Protein AF-A0A2R6P5M7-F1 (afdb_monomer)

Nearest PDB structures (foldseek):
  7vcf-assembly1_W  TM=8.196E-01  e=3.143E-05  Chlamydomonas reinhardtii
  8z9y-assembly1_B  TM=7.433E-01  e=5.125E-03  Arabidopsis thaliana
  3zx6-assembly1_A  TM=3.060E-01  e=4.069E+00  Archaeoglobus fulgidus DSM 4304

Radius of gyration: 30.0 Å; Cα contacts (8 Å, |Δi|>4): 141; chains: 1; bounding box: 70×107×62 Å

Sequence (237 aa):
MSKSAIYQSTTPLSLSLSLSLHFKMAMTNLLSAPSPLTFSRKPTSLLSLYLKNPSLLSLTTPSLKTLKPRPTTAAQSKGDDSADVPDRLISAVCYFYPFFDGIQYGKYVINQFAPIQALIQPLVPAIRAFKSFPFNGFLVFLTLYFVVVRNPNFSRYVRFNTMQAVVLDVLLIFPDLLERSFNPRDGLGLDLMRSVDSTVFLYLLVCLIYGSSSCLFGQLPRLPIVAEAADRITLPP

Organism: Actinidia chinensis var. chinensis (NCBI:txid1590841)

Mean predicted aligned error: 18.2 Å

InterPro domains:
  IPR005691 Chloroplast protein import component Tic20 [PF16166] (87-230)
  IPR005691 Chloroplast protein import component Tic20 [PTHR33510] (29-232)

pLDDT: mean 71.33, std 22.8, range [32.72, 96.25]

Solvent-accessible surface area (backbone atoms only — not comparable to full-atom values): 14732 Å² total; per-residue (Å²): 135,91,84,82,86,84,80,87,78,82,63,81,65,62,62,55,53,56,54,53,52,60,61,64,68,71,72,73,85,81,86,84,86,84,88,88,84,86,90,83,84,88,82,88,88,82,89,82,90,88,86,87,86,83,92,90,83,91,81,82,86,75,86,74,77,77,78,70,80,74,72,92,60,78,72,70,74,85,68,94,66,66,54,51,71,70,48,19,49,56,29,18,54,38,29,50,52,37,34,54,64,46,48,72,33,26,62,61,46,40,74,71,33,66,71,53,33,61,66,47,55,84,47,44,67,59,44,50,62,54,66,71,46,87,67,39,64,66,54,49,49,52,45,48,44,57,66,42,51,67,30,80,90,49,53,71,66,34,26,50,44,36,46,48,28,49,51,54,40,59,58,48,51,55,61,53,52,45,50,75,74,55,74,53,89,62,64,74,56,32,58,50,50,53,50,51,29,35,50,54,24,51,51,38,51,50,48,29,54,51,39,20,50,29,16,69,70,51,44,73,64,68,52,85,79,49,45,66,55,50,53,66,75,74,49,80,135

Secondary structure (DSSP, 8-state):
-----------THHHHHHHHHHHHTTSS--------------------------------------------------SS----HHHHHHHHHHTHHHHHHGGGGGHHHHHH-HHHHHHHGGGHHHHHHHHTSTTHHHHHHHHIIIIIIT-TTS-HHHHHHHHHHHHHHHHTHHHHHHHHH----SSHHHHHHHHHHHHHHHHHHHHHHHHHHHHHTT-----TTHHHHHHHHH---

Structure (mmCIF, N/CA/C/O backbone):
data_AF-A0A2R6P5M7-F1
#
_entry.id   AF-A0A2R6P5M7-F1
#
loop_
_atom_site.group_PDB
_atom_site.id
_atom_site.type_symbol
_atom_site.label_atom_id
_atom_site.label_alt_id
_atom_site.label_comp_id
_atom_site.label_asym_id
_atom_site.label_entity_id
_atom_site.label_seq_id
_atom_site.pdbx_PDB_ins_code
_atom_site.Cartn_x
_atom_site.Cartn_y
_atom_site.Cartn_z
_atom_site.occupancy
_atom_site.B_iso_or_equiv
_atom_site.auth_seq_id
_atom_site.auth_comp_id
_atom_site.auth_asym_id
_atom_site.auth_atom_id
_atom_site.pdbx_PDB_model_num
ATOM 1 N N . MET A 1 1 ? 46.338 -52.583 -35.682 1.00 43.88 1 MET A N 1
ATOM 2 C CA . MET A 1 1 ? 47.481 -51.689 -35.399 1.00 43.88 1 MET A CA 1
ATOM 3 C C . MET A 1 1 ? 46.915 -50.370 -34.904 1.00 43.88 1 MET A C 1
ATOM 5 O O . MET A 1 1 ? 46.202 -49.703 -35.638 1.00 43.88 1 MET A O 1
ATOM 9 N N . SER A 1 2 ? 47.108 -50.115 -33.613 1.00 39.47 2 SER A N 1
ATOM 10 C CA . SER A 1 2 ? 46.535 -49.016 -32.836 1.00 39.47 2 SER A CA 1
ATOM 11 C C . SER A 1 2 ? 47.119 -47.659 -33.245 1.00 39.47 2 SER A C 1
ATOM 13 O O . SER A 1 2 ? 48.332 -47.560 -33.428 1.00 39.47 2 SER A O 1
ATOM 15 N N . LYS A 1 3 ? 46.287 -46.614 -33.321 1.00 43.75 3 LYS A N 1
ATOM 16 C CA . LYS A 1 3 ? 46.727 -45.238 -33.058 1.00 43.75 3 LYS A CA 1
ATOM 17 C C . LYS A 1 3 ? 45.759 -44.574 -32.086 1.00 43.75 3 LYS A C 1
ATOM 19 O O . LYS A 1 3 ? 44.578 -44.394 -32.358 1.00 43.75 3 LYS A O 1
ATOM 24 N N . SER A 1 4 ? 46.332 -44.299 -30.930 1.00 38.12 4 SER A N 1
ATOM 25 C CA . SER A 1 4 ? 45.768 -43.773 -29.704 1.00 38.12 4 SER A CA 1
ATOM 26 C C . SER A 1 4 ? 45.451 -42.277 -29.798 1.00 38.12 4 SER A C 1
ATOM 28 O O . SER A 1 4 ? 46.182 -41.534 -30.443 1.00 38.12 4 SER A O 1
ATOM 30 N N . ALA A 1 5 ? 44.373 -41.898 -29.105 1.00 45.59 5 ALA A N 1
ATOM 31 C CA . ALA A 1 5 ? 44.123 -40.687 -28.314 1.00 45.59 5 ALA A CA 1
ATOM 32 C C . ALA A 1 5 ? 44.930 -39.399 -28.584 1.00 45.59 5 ALA A C 1
ATOM 34 O O . ALA A 1 5 ? 46.150 -39.413 -28.516 1.00 45.59 5 ALA A O 1
ATOM 35 N N . ILE A 1 6 ? 44.223 -38.260 -28.636 1.00 42.16 6 ILE A N 1
ATOM 36 C CA . ILE A 1 6 ? 44.381 -37.161 -27.663 1.00 42.16 6 ILE A CA 1
ATOM 37 C C . ILE A 1 6 ? 43.011 -36.482 -27.494 1.00 42.16 6 ILE A C 1
ATOM 39 O O . ILE A 1 6 ? 42.443 -35.913 -28.421 1.00 42.16 6 ILE A O 1
ATOM 43 N N . TYR A 1 7 ? 42.484 -36.598 -26.279 1.00 36.84 7 TYR A N 1
ATOM 44 C CA . TYR A 1 7 ? 41.302 -35.924 -25.758 1.00 36.84 7 TYR A CA 1
ATOM 45 C C . TYR A 1 7 ? 41.772 -34.556 -25.243 1.00 36.84 7 TYR A C 1
ATOM 47 O O . TYR A 1 7 ? 42.575 -34.496 -24.311 1.00 36.84 7 TYR A O 1
ATOM 55 N N . GLN A 1 8 ? 41.335 -33.453 -25.850 1.00 43.12 8 GLN A N 1
ATOM 56 C CA . GLN A 1 8 ? 41.691 -32.109 -25.385 1.00 43.12 8 GLN A CA 1
ATOM 57 C C . GLN A 1 8 ? 40.759 -31.717 -24.228 1.00 43.12 8 GLN A C 1
ATOM 59 O O . GLN A 1 8 ? 39.743 -31.053 -24.401 1.00 43.12 8 GLN A O 1
ATOM 64 N N . SER A 1 9 ? 41.097 -32.199 -23.031 1.00 40.47 9 SER A N 1
ATOM 65 C CA . SER A 1 9 ? 40.498 -31.776 -21.764 1.00 40.47 9 SER A CA 1
ATOM 66 C C . SER A 1 9 ? 41.007 -30.376 -21.408 1.00 40.47 9 SER A C 1
ATOM 68 O O . SER A 1 9 ? 42.083 -30.228 -20.828 1.00 40.47 9 SER A O 1
ATOM 70 N N . THR A 1 10 ? 40.244 -29.339 -21.741 1.00 45.81 10 THR A N 1
ATOM 71 C CA . THR A 1 10 ? 40.456 -27.981 -21.229 1.00 45.81 10 THR A CA 1
ATOM 72 C C . THR A 1 10 ? 40.080 -27.928 -19.748 1.00 45.81 10 THR A C 1
ATOM 74 O O . THR A 1 10 ? 38.922 -28.054 -19.360 1.00 45.81 10 THR A O 1
ATOM 77 N N . THR A 1 11 ? 41.094 -27.785 -18.897 1.00 48.59 11 THR A N 1
ATOM 78 C CA . THR A 1 11 ? 40.959 -27.685 -17.442 1.00 48.59 11 THR A CA 1
ATOM 79 C C . THR A 1 11 ? 40.416 -26.305 -17.024 1.00 48.59 11 THR A C 1
ATOM 81 O O . THR A 1 11 ? 40.761 -25.293 -17.635 1.00 48.59 11 THR A O 1
ATOM 84 N N . PRO A 1 12 ? 39.609 -26.213 -15.949 1.00 50.22 12 PRO A N 1
ATOM 85 C CA . PRO A 1 12 ? 38.934 -24.975 -15.522 1.00 50.22 12 PRO A CA 1
ATOM 86 C C . PRO A 1 12 ? 39.866 -23.882 -14.954 1.00 50.22 12 PRO A C 1
ATOM 88 O O . PRO A 1 12 ? 39.418 -22.779 -14.651 1.00 50.22 12 PRO A O 1
ATOM 91 N N . LEU A 1 13 ? 41.169 -24.152 -14.825 1.00 48.06 13 LEU A N 1
ATOM 92 C CA . LEU A 1 13 ? 42.151 -23.214 -14.266 1.00 48.06 13 LEU A CA 1
ATOM 93 C C . LEU A 1 13 ? 42.642 -22.155 -15.272 1.00 48.06 13 LEU A C 1
ATOM 95 O O . LEU A 1 13 ? 43.057 -21.074 -14.856 1.00 48.06 13 LEU A O 1
ATOM 99 N N . SER A 1 14 ? 42.560 -22.410 -16.584 1.00 48.44 14 SER A N 1
ATOM 100 C CA . SER A 1 14 ? 43.029 -21.462 -17.613 1.00 48.44 14 SER A CA 1
ATOM 101 C C . SER A 1 14 ? 42.085 -20.266 -17.803 1.00 48.44 14 SER A C 1
ATOM 103 O O . SER A 1 14 ? 42.540 -19.137 -17.989 1.00 48.44 14 SER A O 1
ATOM 105 N N . LEU A 1 15 ? 40.773 -20.482 -17.656 1.00 51.34 15 LEU A N 1
ATOM 106 C CA . LEU A 1 15 ? 39.754 -19.424 -17.678 1.00 51.34 15 LEU A CA 1
ATOM 107 C C . LEU A 1 15 ? 39.848 -18.510 -16.446 1.00 51.34 15 LEU A C 1
ATOM 109 O O . LEU A 1 15 ? 39.687 -17.296 -16.568 1.00 51.34 15 LEU A O 1
ATOM 113 N N . SER A 1 16 ? 40.194 -19.066 -15.280 1.00 50.31 16 SER A N 1
ATOM 114 C CA . SER A 1 16 ? 40.368 -18.294 -14.041 1.00 50.31 16 SER A CA 1
ATOM 115 C C . SER A 1 16 ? 41.580 -17.356 -14.090 1.00 50.31 16 SER A C 1
ATOM 117 O O . SER A 1 16 ? 41.514 -16.248 -13.554 1.00 50.31 16 SER A O 1
ATOM 119 N N . LEU A 1 17 ? 42.678 -17.760 -14.741 1.00 49.38 17 LEU A N 1
ATOM 120 C CA . LEU A 1 17 ? 43.858 -16.900 -14.898 1.00 49.38 17 LEU A CA 1
ATOM 121 C C . LEU A 1 17 ? 43.623 -15.769 -15.908 1.00 49.38 17 LEU A C 1
ATOM 123 O O . LEU A 1 17 ? 44.051 -14.640 -15.664 1.00 49.38 17 LEU A O 1
ATOM 127 N N . SER A 1 18 ? 42.899 -16.034 -17.000 1.00 51.12 18 SER A N 1
ATOM 128 C CA . SER A 1 18 ? 42.579 -15.009 -18.003 1.00 51.12 18 SER A CA 1
ATOM 129 C C . SER A 1 18 ? 41.621 -13.941 -17.460 1.00 51.12 18 SER A C 1
ATOM 131 O O . SER A 1 18 ? 41.779 -12.758 -17.766 1.00 51.12 18 SER A O 1
ATOM 133 N N . LEU A 1 19 ? 40.662 -14.332 -16.611 1.00 51.41 19 LEU A N 1
ATOM 134 C CA . LEU A 1 19 ? 39.729 -13.397 -15.973 1.00 51.41 19 LEU A CA 1
ATOM 135 C C . LEU A 1 19 ? 40.421 -12.551 -14.887 1.00 51.41 19 LEU A C 1
ATOM 137 O O . LEU A 1 19 ? 40.163 -11.353 -14.768 1.00 51.41 19 LEU A O 1
ATOM 141 N N . SER A 1 20 ? 41.365 -13.145 -14.145 1.00 50.25 20 SER A N 1
ATOM 142 C CA . SER A 1 20 ? 42.140 -12.431 -13.123 1.00 50.25 20 SER A CA 1
ATOM 143 C C . SER A 1 20 ? 43.151 -11.440 -13.713 1.00 50.25 20 SER A C 1
ATOM 145 O O . SER A 1 20 ? 43.438 -10.428 -13.071 1.00 50.25 20 SER A O 1
ATOM 147 N N . LEU A 1 21 ? 43.684 -11.691 -14.915 1.00 51.25 21 LEU A N 1
ATOM 148 C CA . LEU A 1 21 ? 44.582 -10.755 -15.603 1.00 51.25 21 LEU A CA 1
ATOM 149 C C . LEU A 1 21 ? 43.829 -9.549 -16.182 1.00 51.25 21 LEU A C 1
ATOM 151 O O . LEU A 1 21 ? 44.314 -8.424 -16.059 1.00 51.25 21 LEU A O 1
ATOM 155 N N . HIS A 1 22 ? 42.614 -9.745 -16.702 1.00 48.06 22 HIS A N 1
ATOM 156 C CA . HIS A 1 22 ? 41.770 -8.631 -17.150 1.00 48.06 22 HIS A CA 1
ATOM 157 C C . HIS A 1 22 ? 41.317 -7.726 -15.995 1.00 48.06 22 HIS A C 1
ATOM 159 O O . HIS A 1 22 ? 41.250 -6.509 -16.162 1.00 48.06 22 HIS A O 1
ATOM 165 N N . PHE A 1 23 ? 41.082 -8.284 -14.802 1.00 46.16 23 PHE A N 1
ATOM 166 C CA . PHE A 1 23 ? 40.703 -7.489 -13.629 1.00 46.16 23 PHE A CA 1
ATOM 167 C C . PHE A 1 23 ? 41.875 -6.665 -13.062 1.00 46.16 23 PHE A C 1
ATOM 169 O O . PHE A 1 23 ? 41.678 -5.560 -12.558 1.00 46.16 23 PHE A O 1
ATOM 176 N N . LYS A 1 24 ? 43.119 -7.151 -13.201 1.00 45.03 24 LYS A N 1
ATOM 177 C CA . LYS A 1 24 ? 44.326 -6.440 -12.739 1.00 45.03 24 LYS A CA 1
ATOM 178 C C . LYS A 1 24 ? 44.725 -5.259 -13.633 1.00 45.03 24 LYS A C 1
ATOM 180 O O . LYS A 1 24 ? 45.388 -4.347 -13.151 1.00 45.03 24 LYS A O 1
ATOM 185 N N . MET A 1 25 ? 44.299 -5.245 -14.898 1.00 42.84 25 MET A N 1
ATOM 186 C CA . MET A 1 25 ? 44.620 -4.177 -15.857 1.00 42.84 25 MET A CA 1
ATOM 187 C C . MET A 1 25 ? 43.691 -2.950 -15.746 1.00 42.84 25 MET A C 1
ATOM 189 O O . MET A 1 25 ? 44.017 -1.885 -16.259 1.00 42.84 25 MET A O 1
ATOM 193 N N . ALA A 1 26 ? 42.562 -3.063 -15.034 1.00 38.09 26 ALA A N 1
ATOM 194 C CA . ALA A 1 26 ? 41.602 -1.968 -14.856 1.00 38.09 26 ALA A CA 1
ATOM 195 C C . ALA A 1 26 ? 41.878 -1.070 -13.629 1.00 38.09 26 ALA A C 1
ATOM 197 O O . ALA A 1 26 ? 41.224 -0.042 -13.469 1.00 38.09 26 ALA A O 1
ATOM 198 N N . MET A 1 27 ? 42.845 -1.418 -12.767 1.00 41.28 27 MET A N 1
ATOM 199 C CA . MET A 1 27 ? 43.109 -0.695 -11.508 1.00 41.28 27 MET A CA 1
ATOM 200 C C . MET A 1 27 ? 44.342 0.228 -11.526 1.00 41.28 27 MET A C 1
ATOM 202 O O . MET A 1 27 ? 44.735 0.725 -10.475 1.00 41.28 27 MET A O 1
ATOM 206 N N . THR A 1 28 ? 44.952 0.502 -12.685 1.00 44.47 28 THR A N 1
ATOM 207 C CA . THR A 1 28 ? 46.177 1.330 -12.776 1.00 44.47 28 THR A CA 1
ATOM 208 C C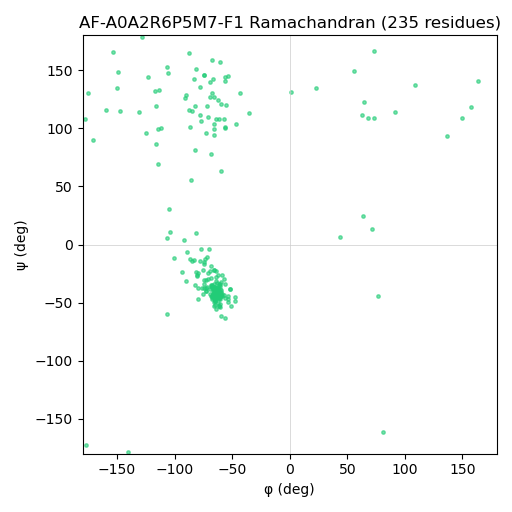 . THR A 1 28 ? 45.988 2.740 -13.349 1.00 44.47 28 THR A C 1
ATOM 210 O O . THR A 1 28 ? 46.971 3.455 -13.485 1.00 44.47 28 THR A O 1
ATOM 213 N N . ASN A 1 29 ? 44.760 3.195 -13.627 1.00 41.66 29 ASN A N 1
ATOM 214 C CA . ASN A 1 29 ? 44.506 4.539 -14.186 1.00 41.66 29 ASN A CA 1
ATOM 215 C C . ASN A 1 29 ? 43.954 5.565 -13.180 1.00 41.66 29 ASN A C 1
ATOM 217 O O . ASN A 1 29 ? 43.248 6.499 -13.548 1.00 41.66 29 ASN A O 1
ATOM 221 N N . LEU A 1 30 ? 44.315 5.431 -11.906 1.00 43.12 30 LEU A N 1
ATOM 222 C CA . LEU A 1 30 ? 44.171 6.500 -10.921 1.00 43.12 30 LEU A CA 1
ATOM 223 C C . LEU A 1 30 ? 45.565 6.899 -10.453 1.00 43.12 30 LEU A C 1
ATOM 225 O O . LEU A 1 30 ? 46.018 6.337 -9.469 1.00 43.12 30 LEU A O 1
ATOM 229 N N . LEU A 1 31 ? 46.248 7.819 -11.146 1.00 40.56 31 LEU A N 1
ATOM 230 C CA . LEU A 1 31 ? 47.283 8.676 -10.543 1.00 40.56 31 LEU A CA 1
ATOM 231 C C . LEU A 1 31 ? 47.737 9.788 -11.517 1.00 40.56 31 LEU A C 1
ATOM 233 O O . LEU A 1 31 ? 48.698 9.632 -12.262 1.00 40.56 31 LEU A O 1
ATOM 237 N N . SER A 1 32 ? 47.077 10.948 -11.469 1.00 40.06 32 SER A N 1
ATOM 238 C CA . SER A 1 32 ? 47.706 12.239 -11.802 1.00 40.06 32 SER A CA 1
ATOM 239 C C . SER A 1 32 ? 46.905 13.398 -11.191 1.00 40.06 32 SER A C 1
ATOM 241 O O . SER A 1 32 ? 45.747 13.604 -11.548 1.00 40.06 32 SER A O 1
ATOM 243 N N . ALA A 1 33 ? 47.522 14.134 -10.259 1.00 44.59 33 ALA A N 1
ATOM 244 C CA . ALA A 1 33 ? 47.035 15.392 -9.670 1.00 44.59 33 ALA A CA 1
ATOM 245 C C . ALA A 1 33 ? 47.485 16.611 -10.516 1.00 44.59 33 ALA A C 1
ATOM 247 O O . ALA A 1 33 ? 48.406 16.450 -11.322 1.00 44.59 33 ALA A O 1
ATOM 248 N N . PRO A 1 34 ? 46.898 17.822 -10.339 1.00 46.44 34 PRO A N 1
ATOM 249 C CA . PRO A 1 34 ? 47.501 18.765 -9.376 1.00 46.44 34 PRO A CA 1
ATOM 250 C C . PRO A 1 34 ?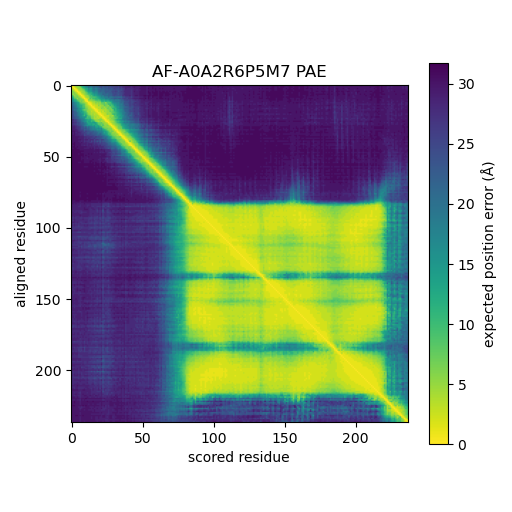 46.552 19.754 -8.631 1.00 46.44 34 PRO A C 1
ATOM 252 O O . PRO A 1 34 ? 45.570 20.240 -9.174 1.00 46.44 34 PRO A O 1
ATOM 255 N N . SER A 1 35 ? 46.969 20.069 -7.393 1.00 49.44 35 SER A N 1
ATOM 256 C CA . SER A 1 35 ? 47.010 21.340 -6.617 1.00 49.44 35 SER A CA 1
ATOM 257 C C . SER A 1 35 ? 45.784 22.257 -6.334 1.00 49.44 35 SER A C 1
ATOM 259 O O . SER A 1 35 ? 44.879 22.373 -7.152 1.00 49.44 35 SER A O 1
ATOM 261 N N . PRO A 1 36 ? 45.768 22.969 -5.171 1.00 48.06 36 PRO A N 1
ATOM 262 C CA . PRO A 1 36 ? 44.560 23.535 -4.558 1.00 48.06 36 PRO A CA 1
ATOM 263 C C . PRO A 1 36 ? 44.441 25.068 -4.681 1.00 48.06 36 PRO A C 1
ATOM 265 O O . PRO A 1 36 ? 45.443 25.781 -4.677 1.00 48.06 36 PRO A O 1
ATOM 268 N N . LEU A 1 37 ? 43.209 25.590 -4.682 1.00 36.09 37 LEU A N 1
ATOM 269 C CA . LEU A 1 37 ? 42.931 27.018 -4.485 1.00 36.09 37 LEU A CA 1
ATOM 270 C C . LEU A 1 37 ? 42.182 27.246 -3.169 1.00 36.09 37 LEU A C 1
ATOM 272 O O . LEU A 1 37 ? 41.247 26.536 -2.805 1.00 36.09 37 LEU A O 1
ATOM 276 N N . THR A 1 38 ? 42.688 28.226 -2.437 1.00 33.25 38 THR A N 1
ATOM 277 C CA . THR A 1 38 ? 42.449 28.547 -1.036 1.00 33.25 38 THR A CA 1
ATOM 278 C C . THR A 1 38 ? 41.122 29.271 -0.803 1.00 33.25 38 THR A C 1
ATOM 280 O O . THR A 1 38 ? 40.763 30.227 -1.484 1.00 33.25 38 THR A O 1
ATOM 283 N N . PHE A 1 39 ? 40.407 28.821 0.227 1.00 35.62 39 PHE A N 1
ATOM 284 C CA . PHE A 1 39 ? 39.192 29.422 0.768 1.00 35.62 39 PHE A CA 1
ATOM 285 C C . PHE A 1 39 ? 39.553 30.570 1.729 1.00 35.62 39 PHE A C 1
ATOM 287 O O . PHE A 1 39 ? 40.213 30.341 2.744 1.00 35.62 39 PHE A O 1
ATOM 294 N N . SER A 1 40 ? 39.116 31.796 1.418 1.00 37.12 40 SER A N 1
ATOM 295 C CA . SER A 1 40 ? 39.249 32.984 2.279 1.00 37.12 40 SER A CA 1
ATOM 296 C C . SER A 1 40 ? 37.905 33.362 2.918 1.00 37.12 40 SER A C 1
ATOM 298 O O . SER A 1 40 ? 36.836 33.115 2.366 1.00 37.12 40 SER A O 1
ATOM 300 N N . ARG A 1 41 ? 37.967 33.904 4.136 1.00 38.25 41 ARG A N 1
ATOM 301 C CA . ARG A 1 41 ? 36.967 33.780 5.207 1.00 38.25 41 ARG A CA 1
ATOM 302 C C . ARG A 1 41 ? 36.335 35.140 5.585 1.00 38.25 41 ARG A C 1
ATOM 304 O O . ARG A 1 41 ? 37.080 36.026 5.979 1.00 38.25 41 ARG A O 1
ATOM 311 N N . LYS A 1 42 ? 34.982 35.165 5.678 1.00 36.19 42 LYS A N 1
ATOM 312 C CA . LYS A 1 42 ? 34.077 35.986 6.560 1.00 36.19 42 LYS A CA 1
ATOM 313 C C . LYS A 1 42 ? 33.884 37.504 6.265 1.00 36.19 42 LYS A C 1
ATOM 315 O O . LYS A 1 42 ? 34.754 38.069 5.619 1.00 36.19 42 LYS A O 1
ATOM 320 N N . PRO A 1 43 ? 32.872 38.215 6.855 1.00 50.59 43 PRO A N 1
ATOM 321 C CA . PRO A 1 43 ? 31.577 37.818 7.486 1.00 50.59 43 PRO A CA 1
ATOM 322 C C . PRO A 1 43 ? 30.350 38.766 7.195 1.00 50.59 43 PRO A C 1
ATOM 324 O O . PRO A 1 43 ? 30.509 39.803 6.569 1.00 50.59 43 PRO A O 1
ATOM 327 N N . THR A 1 44 ? 29.166 38.454 7.783 1.00 39.09 44 THR A N 1
ATOM 328 C CA . THR A 1 44 ? 28.078 39.369 8.299 1.00 39.09 44 THR A CA 1
ATOM 329 C C . THR A 1 44 ? 27.299 40.277 7.311 1.00 39.09 44 THR A C 1
ATOM 331 O O . THR A 1 44 ? 27.902 41.034 6.578 1.00 39.09 44 THR A O 1
ATOM 334 N N . SER A 1 45 ? 25.960 40.240 7.174 1.00 33.31 45 SER A N 1
ATOM 335 C CA . SER A 1 45 ? 24.859 40.643 8.090 1.00 33.31 45 SER A CA 1
ATOM 336 C C . SER A 1 45 ? 24.141 41.923 7.588 1.00 33.31 45 SER A C 1
ATOM 338 O O . SER A 1 45 ? 24.805 42.896 7.263 1.00 33.31 45 SER A O 1
ATOM 340 N N . LEU A 1 46 ? 22.800 41.924 7.666 1.00 36.94 46 LEU A N 1
ATOM 341 C CA . LEU A 1 46 ? 21.839 43.055 7.685 1.00 36.94 46 LEU A CA 1
ATOM 342 C C . LEU A 1 46 ? 21.217 43.609 6.379 1.00 36.94 46 LEU A C 1
ATOM 344 O O . LEU A 1 46 ? 21.850 44.246 5.549 1.00 36.94 46 LEU A O 1
ATOM 348 N N . LEU A 1 47 ? 19.892 43.411 6.310 1.00 39.62 47 LEU A N 1
ATOM 349 C CA . LEU A 1 47 ? 18.813 44.369 6.003 1.00 39.62 47 LEU A CA 1
ATOM 350 C C . LEU A 1 47 ? 19.201 45.837 5.675 1.00 39.62 47 LEU A C 1
ATOM 352 O O . LEU A 1 47 ? 19.820 46.506 6.497 1.00 39.62 47 LEU A O 1
ATOM 356 N N . SER A 1 48 ? 18.655 46.391 4.581 1.00 36.69 48 SER A N 1
ATOM 357 C CA . SER A 1 48 ? 17.726 47.556 4.549 1.00 36.69 48 SER A CA 1
ATOM 358 C C . SER A 1 48 ? 17.737 48.250 3.167 1.00 36.69 48 SER A C 1
ATOM 360 O O . SER A 1 48 ? 18.785 48.523 2.599 1.00 36.69 48 SER A O 1
ATOM 362 N N . LEU A 1 49 ? 16.582 48.267 2.488 1.00 40.94 49 LEU A N 1
ATOM 363 C CA . LEU A 1 49 ? 15.704 49.428 2.236 1.00 40.94 49 LEU A CA 1
ATOM 364 C C . LEU A 1 49 ? 16.220 50.443 1.197 1.00 40.94 49 LEU A C 1
ATOM 366 O O . LEU A 1 49 ? 17.039 51.297 1.512 1.00 40.94 49 LEU A O 1
ATOM 370 N N . TYR A 1 50 ? 15.577 50.482 0.024 1.00 33.44 50 TYR A N 1
ATOM 371 C CA . TYR A 1 50 ? 15.206 51.764 -0.586 1.00 33.44 50 TYR A CA 1
ATOM 372 C C . TYR A 1 50 ? 13.937 51.630 -1.441 1.00 33.44 50 TYR A C 1
ATOM 374 O O . TYR A 1 50 ? 13.752 50.667 -2.178 1.00 33.44 50 TYR A O 1
ATOM 382 N N . LEU A 1 51 ? 13.049 52.603 -1.256 1.00 41.97 51 LEU A N 1
ATOM 383 C CA . LEU A 1 51 ? 11.620 52.649 -1.561 1.00 41.97 51 LEU A CA 1
ATOM 384 C C . LEU A 1 51 ? 11.345 53.842 -2.490 1.00 41.97 51 LEU A C 1
ATOM 386 O O . LEU A 1 51 ? 11.947 54.892 -2.276 1.00 41.97 51 LEU A O 1
ATOM 390 N N . LYS A 1 52 ? 10.402 53.705 -3.439 1.00 32.72 52 LYS A N 1
ATOM 391 C CA . LYS A 1 52 ? 9.537 54.753 -4.059 1.00 32.72 52 LYS A CA 1
ATOM 392 C C . LYS A 1 52 ? 8.936 54.174 -5.356 1.00 32.72 52 LYS A C 1
ATOM 394 O O . LYS A 1 52 ? 9.681 53.563 -6.103 1.00 32.72 52 LYS A O 1
ATOM 399 N N . ASN A 1 53 ? 7.694 54.367 -5.798 1.00 47.22 53 ASN A N 1
ATOM 400 C CA . ASN A 1 53 ? 6.417 54.945 -5.326 1.00 47.22 53 ASN A CA 1
ATOM 401 C C . ASN A 1 53 ? 5.390 54.679 -6.497 1.00 47.22 53 ASN A C 1
ATOM 403 O O . ASN A 1 53 ? 5.808 54.097 -7.497 1.00 47.22 53 ASN A O 1
ATOM 407 N N . PRO A 1 54 ? 4.131 55.175 -6.532 1.00 55.97 54 PRO A N 1
ATOM 408 C CA . PRO A 1 54 ? 2.938 54.758 -5.784 1.00 55.97 54 PRO A CA 1
ATOM 409 C C . PRO A 1 54 ? 1.682 54.497 -6.685 1.00 55.97 54 PRO A C 1
ATOM 411 O O . PRO A 1 54 ? 1.680 54.729 -7.887 1.00 55.97 54 PRO A O 1
ATOM 414 N N . SER A 1 55 ? 0.580 54.089 -6.038 1.00 38.75 55 SER A N 1
ATOM 415 C CA . SER A 1 55 ? -0.834 54.409 -6.350 1.00 38.75 55 SER A CA 1
ATOM 416 C C . SER A 1 55 ? -1.478 53.976 -7.684 1.00 38.75 55 SER A C 1
ATOM 418 O O . SER A 1 55 ? -1.256 54.596 -8.717 1.00 38.75 55 SER A O 1
ATOM 420 N N . LEU A 1 56 ? -2.431 53.034 -7.593 1.00 42.81 56 LEU A N 1
ATOM 421 C CA . LEU A 1 56 ? -3.878 53.201 -7.871 1.00 42.81 56 LEU A CA 1
ATOM 422 C C . LEU A 1 56 ? -4.491 51.888 -8.383 1.00 42.81 56 LEU A C 1
ATOM 424 O O . LEU A 1 56 ? -4.262 51.521 -9.526 1.00 42.81 56 LEU A O 1
ATOM 428 N N . LEU A 1 57 ? -5.318 51.230 -7.561 1.00 38.16 57 LEU A N 1
ATOM 429 C CA . LEU A 1 57 ? -6.627 50.691 -7.967 1.00 38.16 57 LEU A CA 1
ATOM 430 C C . LEU A 1 57 ? -7.326 50.037 -6.768 1.00 38.16 57 LEU A C 1
ATOM 432 O O . LEU A 1 57 ? -6.946 48.983 -6.267 1.00 38.16 57 LEU A O 1
ATOM 436 N N . SER A 1 58 ? -8.354 50.739 -6.306 1.00 40.53 58 SER A N 1
ATOM 437 C CA . SER A 1 58 ? -9.424 50.251 -5.443 1.00 40.53 58 SER A CA 1
ATOM 438 C C . SER A 1 58 ? -10.283 49.250 -6.216 1.00 40.53 58 SER A C 1
ATOM 440 O O . SER A 1 58 ? -10.712 49.607 -7.310 1.00 40.53 58 SER A O 1
ATOM 442 N N . LEU A 1 59 ? -10.569 48.063 -5.658 1.00 37.38 59 LEU A N 1
ATOM 443 C CA . LEU A 1 59 ? -11.925 47.487 -5.654 1.00 37.38 59 LEU A CA 1
ATOM 444 C C . LEU A 1 59 ? -12.024 46.173 -4.853 1.00 37.38 59 LEU A C 1
ATOM 446 O O . LEU A 1 59 ? -11.317 45.208 -5.116 1.00 37.38 59 LEU A O 1
ATOM 450 N N . THR A 1 60 ? -13.035 46.144 -3.985 1.00 41.00 60 THR A N 1
ATOM 451 C CA . THR A 1 60 ? -13.772 44.978 -3.462 1.00 41.00 60 THR A CA 1
ATOM 452 C C . THR A 1 60 ? -13.041 44.004 -2.535 1.00 41.00 60 THR A C 1
ATOM 454 O O . THR A 1 60 ? -12.237 43.170 -2.932 1.00 41.00 60 THR A O 1
ATOM 457 N N . THR A 1 61 ? -13.445 44.053 -1.270 1.00 51.00 61 THR A N 1
ATOM 458 C CA . THR A 1 61 ? -13.230 43.044 -0.236 1.00 51.00 61 THR A CA 1
ATOM 459 C C . THR A 1 61 ? -14.087 41.794 -0.486 1.00 51.00 61 THR A C 1
ATOM 461 O O . THR A 1 61 ? -15.312 41.869 -0.385 1.00 51.00 61 THR A O 1
ATOM 464 N N . PRO A 1 62 ? -13.500 40.601 -0.677 1.00 42.78 62 PRO A N 1
ATOM 465 C CA . PRO A 1 62 ? -14.116 39.377 -0.209 1.00 42.78 62 PRO A CA 1
ATOM 466 C C . PRO A 1 62 ? -13.602 39.102 1.207 1.00 42.78 62 PRO A C 1
ATOM 468 O O . PRO A 1 62 ? -12.400 39.070 1.470 1.00 42.78 62 PRO A O 1
ATOM 471 N N . SER A 1 63 ? -14.537 38.930 2.138 1.00 43.16 63 SER A N 1
ATOM 472 C CA . SER A 1 63 ? -14.270 38.462 3.495 1.00 43.16 63 SER A CA 1
ATOM 473 C C . SER A 1 63 ? -13.547 37.113 3.437 1.00 43.16 63 SER A C 1
ATOM 475 O O . SER A 1 63 ? -14.152 36.066 3.197 1.00 43.16 63 SER A O 1
ATOM 477 N N . LEU A 1 64 ? -12.228 37.150 3.622 1.00 37.31 64 LEU A N 1
ATOM 478 C CA . LEU A 1 64 ? -11.408 35.979 3.884 1.00 37.31 64 LEU A CA 1
ATOM 479 C C . LEU A 1 64 ? -11.825 35.439 5.251 1.00 37.31 64 LEU A C 1
ATOM 481 O O . LEU A 1 64 ? -11.387 35.933 6.289 1.00 37.31 64 LEU A O 1
ATOM 485 N N . LYS A 1 65 ? -12.670 34.404 5.254 1.00 46.38 65 LYS A N 1
ATOM 486 C CA . LYS A 1 65 ? -12.766 33.505 6.403 1.00 46.38 65 LYS A CA 1
ATOM 487 C C . LYS A 1 65 ? -11.367 32.948 6.620 1.00 46.38 65 LYS A C 1
ATOM 489 O O . LYS A 1 65 ? -10.864 32.180 5.805 1.00 46.38 65 LYS A O 1
ATOM 494 N N . THR A 1 66 ? -10.740 33.408 7.690 1.00 43.75 66 THR A N 1
ATOM 495 C CA . THR A 1 66 ? -9.427 33.008 8.171 1.00 43.75 66 THR A CA 1
ATOM 496 C C . THR A 1 66 ? -9.352 31.484 8.162 1.00 43.75 66 THR A C 1
ATOM 498 O O . THR A 1 66 ? -9.947 30.814 9.007 1.00 43.75 66 THR A O 1
ATOM 501 N N . LEU A 1 67 ? -8.648 30.923 7.177 1.00 47.62 67 LEU A N 1
ATOM 502 C CA . LEU A 1 67 ? -8.229 29.531 7.201 1.00 47.62 67 LEU A CA 1
ATOM 503 C C . LEU A 1 67 ? -7.246 29.417 8.361 1.00 47.62 67 LEU A C 1
ATOM 505 O O . LEU A 1 67 ? -6.069 29.750 8.255 1.00 47.62 67 LEU A O 1
ATOM 509 N N . LYS A 1 68 ? -7.784 29.022 9.515 1.00 44.44 68 LYS A N 1
ATOM 510 C CA . LYS A 1 68 ? -7.010 28.635 10.684 1.00 44.44 68 LYS A CA 1
ATOM 511 C C . LYS A 1 68 ? -6.067 27.521 10.219 1.00 44.44 68 LYS A C 1
ATOM 513 O O . LYS A 1 68 ? -6.577 26.498 9.756 1.00 44.44 68 LYS A O 1
ATOM 518 N N . PRO A 1 69 ? -4.734 27.674 10.308 1.00 39.38 69 PRO A N 1
ATOM 519 C CA . PRO A 1 69 ? -3.844 26.554 10.072 1.00 39.38 69 PRO A CA 1
ATOM 520 C C . PRO A 1 69 ? -4.192 25.511 11.131 1.00 39.38 69 PRO A C 1
ATOM 522 O O . PRO A 1 69 ? -3.986 25.718 12.330 1.00 39.38 69 PRO A O 1
ATOM 525 N N . ARG A 1 70 ? -4.838 24.424 10.697 1.00 40.25 70 ARG A N 1
ATOM 526 C CA . ARG A 1 70 ? -5.037 23.257 11.546 1.00 40.25 70 ARG A CA 1
ATOM 527 C C . ARG A 1 70 ? -3.624 22.802 11.897 1.00 40.25 70 ARG A C 1
ATOM 529 O O . ARG A 1 70 ? -2.846 22.569 10.971 1.00 40.25 70 ARG A O 1
ATOM 536 N N . PRO A 1 71 ? -3.253 22.743 13.185 1.00 40.81 71 PRO A N 1
ATOM 537 C CA . PRO A 1 71 ? -1.955 22.209 13.525 1.00 40.81 71 PRO A CA 1
ATOM 538 C C . PRO A 1 71 ? -1.882 20.804 12.924 1.00 40.81 71 PRO A C 1
ATOM 540 O O . PRO A 1 71 ? -2.884 20.081 12.895 1.00 40.81 71 PRO A O 1
ATOM 543 N N . THR A 1 72 ? -0.701 20.414 12.459 1.00 42.69 72 THR A N 1
ATOM 544 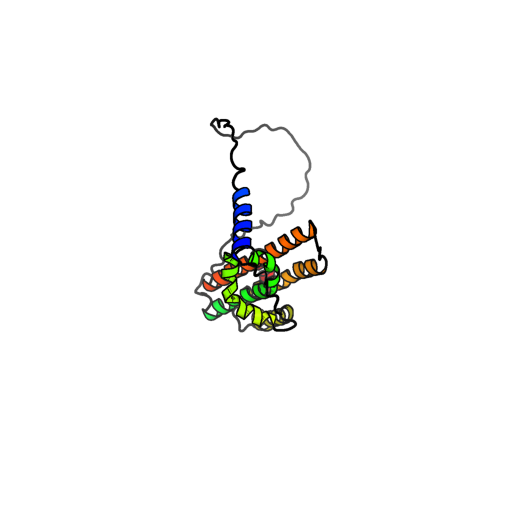C CA . THR A 1 72 ? -0.264 19.017 12.392 1.00 42.69 72 THR A CA 1
ATOM 545 C C . THR A 1 72 ? -0.269 18.453 13.811 1.00 42.69 72 THR A C 1
ATOM 547 O O . THR A 1 72 ? 0.760 18.146 14.402 1.00 42.69 72 THR A O 1
ATOM 550 N N . THR A 1 73 ? -1.447 18.392 14.417 1.00 40.28 73 THR A N 1
ATOM 551 C CA . THR A 1 73 ? -1.692 17.657 15.631 1.00 40.28 73 THR A CA 1
ATOM 552 C C . THR A 1 73 ? -1.799 16.227 15.157 1.00 40.28 73 THR A C 1
ATOM 554 O O . THR A 1 73 ? -2.751 15.864 14.459 1.00 40.28 73 THR A O 1
ATOM 557 N N . ALA A 1 74 ? -0.812 15.416 15.538 1.00 48.38 74 ALA A N 1
ATOM 558 C CA . ALA A 1 74 ? -1.072 14.023 15.845 1.00 48.38 74 ALA A CA 1
ATOM 559 C C . ALA A 1 74 ? -2.454 13.981 16.503 1.00 48.38 74 ALA A C 1
ATOM 561 O O . ALA A 1 74 ? -2.662 14.619 17.539 1.00 48.38 74 ALA A O 1
ATOM 562 N N . ALA A 1 75 ? -3.426 13.371 15.829 1.00 43.94 75 ALA A N 1
ATOM 563 C CA . ALA A 1 75 ? -4.749 13.182 16.382 1.00 43.94 75 ALA A CA 1
ATOM 564 C C . ALA A 1 75 ? -4.592 12.166 17.517 1.00 43.94 75 ALA A C 1
ATOM 566 O O . ALA A 1 75 ? -4.839 10.981 17.341 1.00 43.94 75 ALA A O 1
ATOM 567 N N . GLN A 1 76 ? -4.089 12.624 18.664 1.00 43.94 76 GLN A N 1
ATOM 568 C CA . GLN A 1 76 ? -4.335 11.966 19.927 1.00 43.94 76 GLN A CA 1
ATOM 569 C C . GLN A 1 76 ? -5.832 12.125 20.157 1.00 43.94 76 GLN A C 1
ATOM 571 O O . GLN A 1 76 ? -6.308 13.218 20.481 1.00 43.94 76 GLN A O 1
ATOM 576 N N . SER A 1 77 ? -6.580 11.047 19.925 1.00 41.91 77 SER A N 1
ATOM 577 C CA . SER A 1 77 ? -7.864 10.849 20.581 1.00 41.91 77 SER A CA 1
ATOM 578 C C . SER A 1 77 ? -7.588 10.925 22.079 1.00 41.91 77 SER A C 1
ATOM 580 O O . SER A 1 77 ? -6.997 10.040 22.690 1.00 41.91 77 SER A O 1
ATOM 582 N N . LYS A 1 78 ? -7.901 12.079 22.664 1.00 42.53 78 LYS A N 1
ATOM 583 C CA . LYS A 1 78 ? -7.816 12.275 24.100 1.00 42.53 78 LYS A CA 1
ATOM 584 C C . LYS A 1 78 ? -9.035 11.596 24.712 1.00 42.53 78 LYS A C 1
ATOM 586 O O . LYS A 1 78 ? -10.137 12.125 24.603 1.00 42.53 78 LYS A O 1
ATOM 591 N N . GLY A 1 79 ? -8.791 10.455 25.344 1.00 35.66 79 GLY A N 1
ATOM 592 C CA . GLY A 1 79 ? -9.737 9.738 26.193 1.00 35.66 79 GLY A CA 1
ATOM 593 C C . GLY A 1 79 ? -9.687 8.252 25.897 1.00 35.66 79 GLY A C 1
ATOM 594 O O . GLY A 1 79 ? -10.341 7.855 24.952 1.00 35.66 79 GLY A O 1
ATOM 595 N N . ASP A 1 80 ? -8.879 7.496 26.649 1.00 42.44 80 ASP A N 1
ATOM 596 C CA . ASP A 1 80 ? -8.889 6.026 26.835 1.00 42.44 80 ASP A CA 1
ATOM 597 C C . ASP A 1 80 ? -9.081 5.080 25.618 1.00 42.44 80 ASP A C 1
ATOM 599 O O . ASP A 1 80 ? -9.096 3.867 25.784 1.00 42.44 80 ASP A O 1
ATOM 603 N N . ASP A 1 81 ? -9.110 5.598 24.389 1.00 49.38 81 ASP A N 1
ATOM 604 C CA . ASP A 1 81 ? -9.233 4.902 23.104 1.00 49.38 81 ASP A CA 1
ATOM 605 C C . ASP A 1 81 ? -7.845 4.460 22.613 1.00 49.38 81 ASP A C 1
ATOM 607 O O . ASP A 1 81 ? -7.395 4.804 21.512 1.00 49.38 81 ASP A O 1
ATOM 611 N N . SER A 1 82 ? -7.105 3.706 23.428 1.00 55.78 82 SER A N 1
ATOM 612 C CA . SER A 1 82 ? -6.061 2.875 22.832 1.00 55.78 82 SER A CA 1
ATOM 613 C C . SER A 1 82 ? -6.794 1.869 21.956 1.00 55.78 82 SER A C 1
ATOM 615 O O . SER A 1 82 ? -7.472 1.005 22.501 1.00 55.78 82 SER A O 1
ATOM 617 N N . ALA A 1 83 ? -6.721 2.010 20.627 1.00 62.12 83 ALA A N 1
ATOM 618 C CA . ALA A 1 83 ? -7.331 1.046 19.715 1.00 62.12 83 ALA A CA 1
ATOM 619 C C . ALA A 1 83 ? -7.030 -0.374 20.213 1.00 62.12 83 ALA A C 1
ATOM 621 O O . ALA A 1 83 ? -5.876 -0.671 20.554 1.00 62.12 83 ALA A O 1
ATOM 622 N N . ASP A 1 84 ? -8.061 -1.213 20.308 1.00 83.88 84 ASP A N 1
ATOM 623 C CA . ASP A 1 84 ? -7.906 -2.557 20.846 1.00 83.88 84 ASP A CA 1
ATOM 624 C C . ASP A 1 84 ? -6.787 -3.285 20.090 1.00 83.88 84 ASP A C 1
ATOM 626 O O . ASP A 1 84 ? -6.560 -3.073 18.896 1.00 83.88 84 ASP A O 1
ATOM 630 N N . VAL A 1 85 ? -6.034 -4.136 20.785 1.00 87.25 85 VAL A N 1
ATOM 631 C CA . VAL A 1 85 ? -4.946 -4.917 20.173 1.00 87.25 85 VAL A CA 1
ATOM 632 C C . VAL A 1 85 ? -5.370 -5.610 18.860 1.00 87.25 85 VAL A C 1
ATOM 634 O O . VAL A 1 85 ? -4.619 -5.491 17.886 1.00 87.25 85 VAL A O 1
ATOM 637 N N . PRO A 1 86 ? -6.546 -6.273 18.759 1.00 89.75 86 PRO A N 1
ATOM 638 C CA . PRO A 1 86 ? -7.032 -6.801 17.481 1.00 89.75 86 PRO A CA 1
ATOM 639 C C . PRO A 1 86 ? -7.232 -5.720 16.410 1.00 89.75 86 PRO A C 1
ATOM 641 O O . PRO A 1 86 ? -6.795 -5.905 15.277 1.00 89.75 86 PRO A O 1
ATOM 644 N N . ASP A 1 87 ? -7.811 -4.572 16.754 1.00 90.50 87 ASP A N 1
ATOM 645 C CA . ASP A 1 87 ? -8.059 -3.471 15.818 1.00 90.50 87 ASP A CA 1
ATOM 646 C C . ASP A 1 87 ? -6.764 -2.867 15.271 1.00 90.50 87 ASP A C 1
ATOM 648 O O . ASP A 1 87 ? -6.666 -2.535 14.083 1.00 90.50 87 ASP A O 1
ATOM 652 N N . ARG A 1 88 ? -5.738 -2.770 16.119 1.00 91.69 88 ARG A N 1
ATOM 653 C CA . ARG A 1 88 ? -4.386 -2.350 15.729 1.00 91.69 88 ARG A CA 1
ATOM 654 C C . ARG A 1 88 ? -3.760 -3.334 14.758 1.00 91.69 88 ARG A C 1
ATOM 656 O O . ARG A 1 88 ? -3.183 -2.908 13.761 1.00 91.69 88 ARG A O 1
ATOM 663 N N . LEU A 1 89 ? -3.897 -4.632 15.023 1.00 93.12 89 LEU A N 1
ATOM 664 C CA . LEU A 1 89 ? -3.346 -5.672 14.161 1.00 93.12 89 LEU A CA 1
ATOM 665 C C . LEU A 1 89 ? -4.057 -5.711 12.805 1.00 93.12 89 LEU A C 1
ATOM 667 O O . LEU A 1 89 ? -3.385 -5.710 11.778 1.00 93.12 89 LEU A O 1
ATOM 671 N N . ILE A 1 90 ? -5.392 -5.676 12.786 1.00 92.69 90 ILE A N 1
ATOM 672 C CA . ILE A 1 90 ? -6.186 -5.645 11.547 1.00 92.69 90 ILE A CA 1
ATOM 673 C C . ILE A 1 90 ? -5.810 -4.414 10.712 1.00 92.69 90 ILE A C 1
ATOM 675 O O . ILE A 1 90 ? -5.571 -4.527 9.509 1.00 92.69 90 ILE A O 1
ATOM 679 N N . SER A 1 91 ? -5.685 -3.250 11.357 1.00 93.44 91 SER A N 1
ATOM 680 C CA . SER A 1 91 ? -5.275 -2.008 10.690 1.00 93.44 91 SER A CA 1
ATOM 681 C C . SER A 1 91 ? -3.829 -2.040 10.196 1.00 93.44 91 SER A C 1
ATOM 683 O O . SER A 1 91 ? -3.528 -1.480 9.152 1.00 93.44 91 SER A O 1
ATOM 685 N N . ALA A 1 92 ? -2.912 -2.698 10.908 1.00 93.94 92 ALA A N 1
ATOM 686 C CA . ALA A 1 92 ? -1.542 -2.852 10.428 1.00 93.94 92 ALA A CA 1
ATOM 687 C C . ALA A 1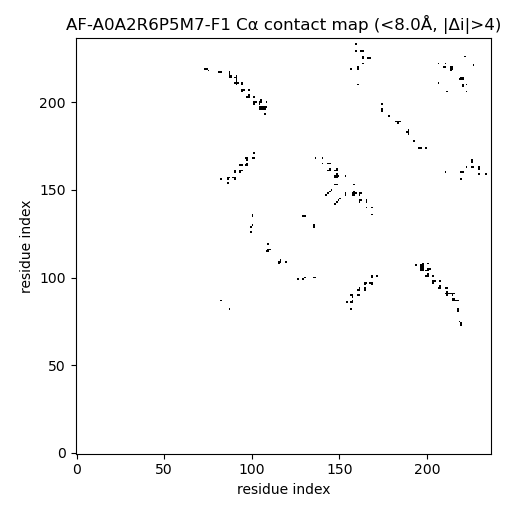 92 ? -1.492 -3.781 9.205 1.00 93.94 92 ALA A C 1
ATOM 689 O O . ALA A 1 92 ? -0.855 -3.467 8.202 1.00 93.94 92 ALA A O 1
ATOM 690 N N . VAL A 1 93 ? -2.220 -4.899 9.260 1.00 94.25 93 VAL A N 1
ATOM 691 C CA . VAL A 1 93 ? -2.276 -5.885 8.174 1.00 94.25 93 VAL A CA 1
ATOM 692 C C . VAL A 1 93 ? -2.909 -5.302 6.908 1.00 94.25 93 VAL A C 1
ATOM 694 O O . VAL A 1 93 ? -2.486 -5.659 5.810 1.00 94.25 93 VAL A O 1
ATOM 697 N N . CYS A 1 94 ? -3.859 -4.364 7.007 1.00 94.50 94 CYS A N 1
ATOM 698 C CA . CYS A 1 94 ? -4.498 -3.804 5.813 1.00 94.50 94 CYS A CA 1
ATOM 699 C C . CYS A 1 94 ? -3.519 -3.062 4.886 1.00 94.50 94 CYS A C 1
ATOM 701 O O . CYS A 1 94 ? -3.748 -3.026 3.683 1.00 94.50 94 CYS A O 1
ATOM 703 N N . TYR A 1 95 ? -2.406 -2.522 5.394 1.00 94.94 95 TYR A N 1
ATOM 704 C CA . TYR A 1 95 ? -1.385 -1.872 4.559 1.00 94.94 95 TYR A CA 1
ATOM 705 C C . TYR A 1 95 ? -0.524 -2.852 3.753 1.00 94.94 95 TYR A C 1
ATOM 707 O O . TYR A 1 95 ? 0.095 -2.447 2.768 1.00 94.94 95 TYR A O 1
ATOM 715 N N . PHE A 1 96 ? -0.518 -4.140 4.108 1.00 93.88 96 PHE A N 1
ATOM 716 C CA . PHE A 1 96 ? 0.135 -5.169 3.296 1.00 93.88 96 PHE A CA 1
ATOM 717 C C . PHE A 1 96 ? -0.593 -5.399 1.976 1.00 93.88 96 PHE A C 1
ATOM 719 O O . PHE A 1 96 ? 0.054 -5.741 0.994 1.00 93.88 96 PHE A O 1
ATOM 726 N N . TYR A 1 97 ? -1.908 -5.169 1.930 1.00 93.12 97 TYR A N 1
ATOM 727 C CA . TYR A 1 97 ? -2.704 -5.337 0.718 1.00 93.12 97 TYR A CA 1
ATOM 728 C C . TYR A 1 97 ? -2.192 -4.500 -0.473 1.00 93.12 97 TYR A C 1
ATOM 730 O O . TYR A 1 97 ? -1.728 -5.107 -1.441 1.00 93.12 97 TYR A O 1
ATOM 738 N N . PRO A 1 98 ? -2.183 -3.150 -0.419 1.00 93.88 98 PRO A N 1
ATOM 739 C CA . PRO A 1 98 ? -1.721 -2.338 -1.547 1.00 93.88 98 PRO A CA 1
ATOM 740 C C . PRO A 1 98 ? -0.230 -2.557 -1.844 1.00 93.88 98 PRO A C 1
ATOM 742 O O . PRO A 1 98 ? 0.213 -2.428 -2.982 1.00 93.88 98 PRO A O 1
ATOM 745 N N . PHE A 1 99 ? 0.564 -2.928 -0.833 1.00 95.25 99 PHE A N 1
ATOM 746 C CA . PHE A 1 99 ? 1.966 -3.284 -1.033 1.00 95.25 99 PHE A CA 1
ATOM 747 C C . PHE A 1 99 ? 2.131 -4.583 -1.838 1.00 95.25 99 PHE A C 1
ATOM 749 O O . PHE A 1 99 ? 2.961 -4.649 -2.745 1.00 95.25 99 PHE A O 1
ATOM 756 N N . PHE A 1 100 ? 1.344 -5.618 -1.531 1.00 93.81 100 PHE A N 1
ATOM 757 C CA . PHE A 1 100 ? 1.355 -6.879 -2.272 1.00 93.81 100 PHE A CA 1
ATOM 758 C C . PHE A 1 100 ? 0.818 -6.716 -3.687 1.00 93.81 100 PHE A C 1
ATOM 760 O O . PHE A 1 100 ? 1.363 -7.333 -4.607 1.00 93.81 100 PHE A O 1
ATOM 767 N N . ASP A 1 101 ? -0.200 -5.879 -3.882 1.00 92.06 101 ASP A N 1
ATOM 768 C CA . ASP A 1 101 ? -0.711 -5.614 -5.221 1.00 92.06 101 ASP A CA 1
ATOM 769 C C . ASP A 1 101 ? 0.339 -4.901 -6.086 1.00 92.06 101 ASP A C 1
ATOM 771 O O . ASP A 1 101 ? 0.719 -5.404 -7.149 1.00 92.06 101 ASP A O 1
ATOM 775 N N . GLY A 1 102 ? 0.955 -3.842 -5.555 1.00 92.31 102 GLY A N 1
ATOM 776 C CA . GLY A 1 102 ? 1.997 -3.075 -6.237 1.00 92.31 102 GLY A CA 1
ATOM 777 C C . GLY A 1 102 ? 3.414 -3.660 -6.193 1.00 92.31 102 GLY A C 1
ATOM 778 O O . GLY A 1 102 ? 4.361 -2.996 -6.617 1.00 92.31 102 GLY A O 1
ATOM 779 N N . ILE A 1 103 ? 3.610 -4.897 -5.725 1.00 93.38 103 ILE A N 1
ATOM 780 C CA . ILE A 1 103 ? 4.954 -5.496 -5.616 1.00 93.38 103 ILE A CA 1
ATOM 781 C C . ILE A 1 103 ? 5.692 -5.564 -6.966 1.00 93.38 103 ILE A C 1
ATOM 783 O O . ILE A 1 103 ? 6.922 -5.529 -7.009 1.00 93.38 103 ILE A O 1
ATOM 787 N N . GLN A 1 104 ? 4.952 -5.624 -8.078 1.00 92.62 104 GLN A N 1
ATOM 788 C CA . GLN A 1 104 ? 5.497 -5.688 -9.438 1.00 92.62 104 GLN A CA 1
ATOM 789 C C . GLN A 1 104 ? 6.375 -4.479 -9.797 1.00 92.62 104 GLN A C 1
ATOM 791 O O . GLN A 1 104 ? 7.383 -4.635 -10.491 1.00 92.62 104 GLN A O 1
ATOM 796 N N . TYR A 1 105 ? 6.061 -3.302 -9.248 1.00 93.75 105 TYR A N 1
ATOM 797 C CA . TYR A 1 105 ? 6.830 -2.074 -9.459 1.00 93.75 105 TYR A CA 1
ATOM 798 C C . TYR A 1 105 ? 8.221 -2.144 -8.802 1.00 93.75 105 TYR A C 1
ATOM 800 O O . TYR A 1 105 ? 9.152 -1.437 -9.179 1.00 93.75 105 TYR A O 1
ATOM 808 N N . GLY A 1 106 ? 8.417 -3.063 -7.851 1.00 93.62 106 GLY A N 1
ATOM 809 C CA . GLY A 1 106 ? 9.684 -3.255 -7.149 1.00 93.62 106 GLY A CA 1
ATOM 810 C C . GLY A 1 106 ? 10.761 -3.994 -7.934 1.00 93.62 106 GLY A C 1
ATOM 811 O O . GLY A 1 106 ? 11.871 -4.118 -7.422 1.00 93.62 106 GLY A O 1
ATOM 812 N N . LYS A 1 107 ? 10.487 -4.483 -9.155 1.00 92.44 107 LYS A N 1
ATOM 813 C CA . LYS A 1 107 ? 11.406 -5.358 -9.915 1.00 92.44 107 LYS A CA 1
ATOM 814 C C . LYS A 1 107 ? 12.829 -4.802 -10.035 1.00 92.44 107 LYS A C 1
ATOM 816 O O . LYS A 1 107 ? 13.795 -5.553 -9.934 1.00 92.44 107 LYS A O 1
ATOM 821 N N . TYR A 1 108 ? 12.975 -3.491 -10.212 1.00 93.06 108 TYR A N 1
ATOM 822 C CA . TYR A 1 108 ? 14.286 -2.852 -10.323 1.00 93.06 108 TYR A CA 1
ATOM 823 C C . TYR A 1 108 ? 14.943 -2.648 -8.959 1.00 93.06 108 TYR A C 1
ATOM 825 O O . TYR A 1 108 ? 16.097 -3.018 -8.770 1.00 93.06 108 TYR A O 1
ATOM 833 N N . VAL A 1 109 ? 14.194 -2.124 -7.990 1.00 94.75 109 VAL A N 1
ATOM 834 C CA . VAL A 1 109 ? 14.705 -1.802 -6.653 1.00 94.75 109 VAL A CA 1
ATOM 835 C C . VAL A 1 109 ? 15.095 -3.070 -5.886 1.00 94.75 109 VAL A C 1
ATOM 837 O O . VAL A 1 109 ? 16.181 -3.145 -5.321 1.00 94.75 109 VAL A O 1
ATOM 840 N N . ILE A 1 110 ? 14.249 -4.100 -5.904 1.00 94.88 110 ILE A N 1
ATOM 841 C CA . ILE A 1 110 ? 14.489 -5.364 -5.194 1.00 94.88 110 ILE A CA 1
ATOM 842 C C . ILE A 1 110 ? 15.740 -6.066 -5.736 1.00 94.88 110 ILE A C 1
ATOM 844 O O . ILE A 1 110 ? 16.518 -6.602 -4.957 1.00 94.88 110 ILE A O 1
ATOM 848 N N . ASN A 1 111 ? 15.965 -6.036 -7.053 1.00 93.06 111 ASN A N 1
ATOM 849 C CA . ASN A 1 111 ? 17.119 -6.696 -7.668 1.00 93.06 111 ASN A CA 1
ATOM 850 C C . ASN A 1 111 ? 18.422 -5.889 -7.543 1.00 93.06 111 ASN A C 1
ATOM 852 O O . ASN A 1 111 ? 19.503 -6.469 -7.606 1.00 93.06 111 ASN A O 1
ATOM 856 N N . GLN A 1 112 ? 18.340 -4.564 -7.390 1.00 93.12 112 GLN A N 1
ATOM 857 C CA . GLN A 1 112 ? 19.516 -3.693 -7.278 1.00 93.12 112 GLN A CA 1
ATOM 858 C C . GLN A 1 112 ? 19.985 -3.501 -5.831 1.00 93.12 112 GLN A C 1
ATOM 860 O O . GLN A 1 112 ? 21.181 -3.333 -5.594 1.00 93.12 112 GLN A O 1
ATOM 865 N N . PHE A 1 113 ? 19.071 -3.531 -4.858 1.00 94.44 113 PHE A N 1
ATOM 866 C CA . PHE A 1 113 ? 19.372 -3.219 -3.462 1.00 94.44 113 PHE A CA 1
ATOM 867 C C . PHE A 1 113 ? 19.189 -4.445 -2.559 1.00 94.44 113 PHE A C 1
ATOM 869 O O . PHE A 1 113 ? 18.087 -4.735 -2.088 1.00 94.44 113 PHE A O 1
ATOM 876 N N . ALA A 1 114 ? 20.298 -5.115 -2.229 1.00 94.62 114 ALA A N 1
ATOM 877 C CA . ALA A 1 114 ? 20.309 -6.295 -1.356 1.00 94.62 114 ALA A CA 1
ATOM 878 C C . ALA A 1 114 ? 19.588 -6.110 0.004 1.00 94.62 114 ALA A C 1
ATOM 880 O O . ALA A 1 114 ? 18.880 -7.030 0.416 1.00 94.62 114 ALA A O 1
ATOM 881 N N . PRO A 1 115 ? 19.671 -4.952 0.700 1.00 95.56 115 PRO A N 1
ATOM 882 C CA . PRO A 1 115 ? 18.922 -4.753 1.944 1.00 95.56 115 PRO A CA 1
ATOM 883 C C . PRO A 1 115 ? 17.401 -4.789 1.749 1.00 95.56 115 PRO A C 1
ATOM 885 O O . PRO A 1 115 ? 16.680 -5.339 2.578 1.00 95.56 115 PRO A O 1
ATOM 888 N N . ILE A 1 116 ? 16.909 -4.239 0.635 1.00 94.50 116 ILE A N 1
ATOM 889 C CA . ILE A 1 116 ? 15.482 -4.264 0.299 1.00 94.50 116 ILE A CA 1
ATOM 890 C C . ILE A 1 116 ? 15.072 -5.694 -0.042 1.00 94.50 116 ILE A C 1
ATOM 892 O O . ILE A 1 116 ? 14.055 -6.171 0.449 1.00 94.50 116 ILE A O 1
ATOM 896 N N . GLN A 1 117 ? 15.889 -6.417 -0.808 1.00 94.50 117 GLN A N 1
ATOM 897 C CA . GLN A 1 117 ? 15.643 -7.828 -1.094 1.00 94.50 117 GLN A CA 1
ATOM 898 C C . GLN A 1 117 ? 15.523 -8.667 0.186 1.00 94.50 117 GLN A C 1
ATOM 900 O O . GLN A 1 117 ? 14.579 -9.446 0.316 1.00 94.50 117 GLN A O 1
ATOM 905 N N . ALA A 1 118 ? 16.437 -8.478 1.141 1.00 95.56 118 ALA A N 1
ATOM 906 C CA . ALA A 1 118 ? 16.411 -9.166 2.429 1.00 95.56 118 ALA A CA 1
ATOM 907 C C . ALA A 1 118 ? 15.147 -8.832 3.241 1.00 95.56 118 ALA A C 1
ATOM 909 O O . ALA A 1 118 ? 14.567 -9.723 3.858 1.00 95.56 118 ALA A O 1
ATOM 910 N N . LEU A 1 119 ? 14.678 -7.579 3.190 1.00 94.62 119 LEU A N 1
ATOM 911 C CA . LEU A 1 119 ? 13.426 -7.155 3.826 1.00 94.62 119 LEU A CA 1
ATOM 912 C C . LEU A 1 119 ? 12.193 -7.821 3.193 1.00 94.62 119 LEU A C 1
ATOM 914 O O . LEU A 1 119 ? 11.271 -8.200 3.910 1.00 94.62 119 LEU A O 1
ATOM 918 N N . ILE A 1 120 ? 12.169 -7.977 1.865 1.00 94.38 120 ILE A N 1
ATOM 919 C CA . ILE A 1 120 ? 11.031 -8.570 1.142 1.00 94.38 120 ILE A CA 1
ATOM 920 C C . ILE A 1 120 ? 11.039 -10.100 1.198 1.00 94.38 120 ILE A C 1
ATOM 922 O O . ILE A 1 120 ? 9.973 -10.714 1.151 1.00 94.38 120 ILE A O 1
ATOM 926 N N . GLN A 1 121 ? 12.206 -10.736 1.339 1.00 94.50 121 GLN A N 1
ATOM 927 C CA . GLN A 1 121 ? 12.350 -12.194 1.357 1.00 94.50 121 GLN A CA 1
ATOM 928 C C . GLN A 1 121 ? 11.354 -12.92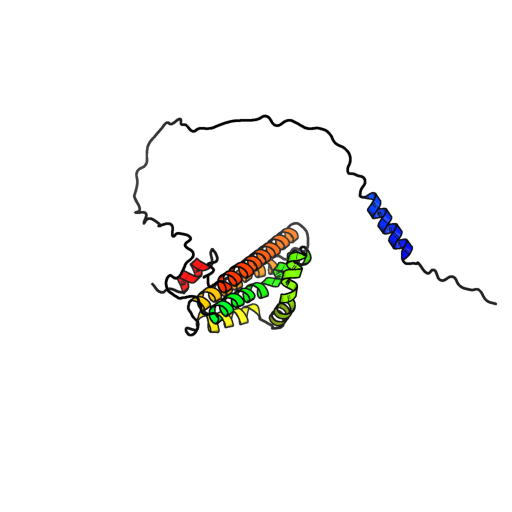4 2.290 1.00 94.50 121 GLN A C 1
ATOM 930 O O . GLN A 1 121 ? 10.707 -13.863 1.814 1.00 94.50 121 GLN A O 1
ATOM 935 N N . PRO A 1 122 ? 11.153 -12.525 3.564 1.00 94.88 122 PRO A N 1
ATOM 936 C CA . PRO A 1 122 ? 10.177 -13.182 4.438 1.00 94.88 122 PRO A CA 1
ATOM 937 C C . PRO A 1 122 ? 8.718 -13.009 3.987 1.00 94.88 122 PRO A C 1
ATOM 939 O O . PRO A 1 122 ? 7.874 -13.833 4.332 1.00 94.88 122 PRO A O 1
ATOM 942 N N . LEU A 1 123 ? 8.406 -11.982 3.190 1.00 93.56 123 LEU A N 1
ATOM 943 C CA . LEU A 1 123 ? 7.057 -11.720 2.676 1.00 93.56 123 LEU A CA 1
ATOM 944 C C . LEU A 1 123 ? 6.771 -12.516 1.388 1.00 93.56 123 LEU A C 1
ATOM 946 O O . LEU A 1 123 ? 5.612 -12.644 0.996 1.00 93.56 123 LEU A O 1
ATOM 950 N N . VAL A 1 124 ? 7.791 -13.090 0.733 1.00 93.31 124 VAL A N 1
ATOM 951 C CA . VAL A 1 124 ? 7.657 -13.800 -0.555 1.00 93.31 124 VAL A CA 1
ATOM 952 C C . VAL A 1 124 ? 6.593 -14.907 -0.545 1.00 93.31 124 VAL A C 1
ATOM 954 O O . VAL A 1 124 ? 5.823 -14.963 -1.505 1.00 93.31 124 VAL A O 1
ATOM 957 N N . PRO A 1 125 ? 6.482 -15.780 0.477 1.00 93.50 125 PRO A N 1
ATOM 958 C CA . PRO A 1 125 ? 5.435 -16.803 0.500 1.00 93.50 125 PRO A CA 1
ATOM 959 C C . PRO A 1 125 ? 4.023 -16.201 0.487 1.00 93.50 125 PRO A C 1
ATOM 961 O O . PRO A 1 125 ? 3.174 -16.653 -0.280 1.00 93.50 125 PRO A O 1
ATOM 964 N N . ALA A 1 126 ? 3.795 -15.141 1.270 1.00 91.88 126 ALA A N 1
ATOM 965 C CA . ALA A 1 126 ? 2.519 -14.430 1.311 1.00 91.88 126 ALA A CA 1
ATOM 966 C C . ALA A 1 126 ? 2.223 -13.721 -0.018 1.00 91.88 126 ALA A C 1
ATOM 968 O O . ALA A 1 126 ? 1.114 -13.827 -0.535 1.00 91.88 126 ALA A O 1
ATOM 969 N N . ILE A 1 127 ? 3.229 -13.080 -0.623 1.00 91.81 127 ILE A N 1
ATOM 970 C CA . ILE A 1 127 ? 3.105 -12.440 -1.940 1.00 91.81 127 ILE A CA 1
ATOM 971 C C . ILE A 1 127 ? 2.719 -13.470 -3.008 1.00 91.81 127 ILE A C 1
ATOM 973 O O . ILE A 1 127 ? 1.833 -13.214 -3.819 1.00 91.81 127 ILE A O 1
ATOM 977 N N . ARG A 1 128 ? 3.346 -14.654 -3.009 1.00 91.44 128 ARG A N 1
ATOM 978 C CA . ARG A 1 128 ? 3.014 -15.727 -3.961 1.00 91.44 128 ARG A CA 1
ATOM 979 C C . ARG A 1 128 ? 1.586 -16.230 -3.776 1.00 91.44 128 ARG A C 1
ATOM 981 O O . ARG A 1 128 ? 0.891 -16.395 -4.771 1.00 91.44 128 ARG A O 1
ATOM 988 N N . ALA A 1 129 ? 1.148 -16.426 -2.534 1.00 90.31 129 ALA A N 1
ATOM 989 C CA . ALA A 1 129 ? -0.225 -16.825 -2.229 1.00 90.31 129 ALA A CA 1
ATOM 990 C C . ALA A 1 129 ? -1.248 -15.749 -2.635 1.00 90.31 129 ALA A C 1
ATOM 992 O O . ALA A 1 129 ? -2.317 -16.063 -3.148 1.00 90.31 129 ALA A O 1
ATOM 993 N N . PHE A 1 130 ? -0.909 -14.469 -2.466 1.00 88.38 130 PHE A N 1
ATOM 994 C CA . PHE A 1 130 ? -1.738 -13.359 -2.932 1.00 88.38 130 PHE A CA 1
ATOM 995 C C . PHE A 1 130 ? -1.817 -13.315 -4.470 1.00 88.38 130 PHE A C 1
ATOM 997 O O . PHE A 1 130 ? -2.888 -13.142 -5.056 1.00 88.38 130 PHE A O 1
ATOM 1004 N N . LYS A 1 131 ? -0.684 -13.526 -5.151 1.00 86.38 131 LYS A N 1
ATOM 1005 C CA . LYS A 1 131 ? -0.589 -13.482 -6.617 1.00 86.38 131 LYS A CA 1
ATOM 1006 C C . LYS A 1 131 ? -1.109 -14.744 -7.323 1.00 86.38 131 LYS A C 1
ATOM 1008 O O . LYS A 1 131 ? -1.351 -14.680 -8.524 1.00 86.38 131 LYS A O 1
ATOM 1013 N N . SER A 1 132 ? -1.325 -15.860 -6.621 1.00 85.62 132 SER A N 1
ATOM 1014 C CA . SER A 1 132 ? -1.843 -17.098 -7.226 1.00 85.62 132 SER A CA 1
ATOM 1015 C C . SER A 1 132 ? -3.334 -17.060 -7.577 1.00 85.62 132 SER A C 1
ATOM 1017 O O . SER A 1 132 ? -3.795 -17.921 -8.323 1.00 85.62 132 SER A O 1
ATOM 1019 N N . PHE A 1 133 ? -4.095 -16.088 -7.064 1.00 78.50 133 PHE A N 1
ATOM 1020 C CA . PHE A 1 133 ? -5.517 -15.941 -7.382 1.00 78.50 133 PHE A CA 1
ATOM 1021 C C . PHE A 1 133 ? -5.736 -15.033 -8.608 1.00 78.50 133 PHE A C 1
ATOM 1023 O O . PHE A 1 133 ? -5.239 -13.905 -8.621 1.00 78.50 133 PHE A O 1
ATOM 1030 N N . PRO A 1 134 ? -6.503 -15.469 -9.626 1.00 63.72 134 PRO A N 1
ATOM 1031 C CA . PRO A 1 134 ? -6.893 -14.605 -10.739 1.00 63.72 134 PRO A CA 1
ATOM 1032 C C . PRO A 1 134 ? -7.834 -13.485 -10.251 1.00 63.72 134 PRO A C 1
ATOM 1034 O O . PRO A 1 134 ? -8.676 -13.720 -9.388 1.00 63.72 134 PRO A O 1
ATOM 1037 N N . PHE A 1 135 ? -7.701 -12.271 -10.804 1.00 66.94 135 PHE A N 1
ATOM 1038 C CA . PHE A 1 135 ? -8.476 -11.064 -10.427 1.00 66.94 135 PHE A CA 1
ATOM 1039 C C . PHE A 1 135 ? -8.260 -10.551 -8.986 1.00 66.94 135 PHE A C 1
ATOM 1041 O O . PHE A 1 135 ? -9.112 -9.859 -8.426 1.00 66.94 135 PHE A O 1
ATOM 1048 N N . ASN A 1 136 ? -7.111 -10.873 -8.396 1.00 69.38 136 ASN A N 1
ATOM 1049 C CA . ASN A 1 136 ? -6.727 -10.562 -7.017 1.00 69.38 136 ASN A CA 1
ATOM 1050 C C . ASN A 1 136 ? -6.827 -9.084 -6.618 1.00 69.38 136 ASN A C 1
ATOM 1052 O O . ASN A 1 136 ? -7.414 -8.823 -5.574 1.00 69.38 136 ASN A O 1
ATOM 1056 N N . GLY A 1 137 ? -6.330 -8.133 -7.413 1.00 76.81 137 GLY A N 1
ATOM 1057 C CA . GLY A 1 137 ? -6.416 -6.709 -7.047 1.00 76.81 137 GLY A CA 1
ATOM 1058 C C . GLY A 1 137 ? -7.872 -6.259 -6.866 1.00 76.81 137 GLY A C 1
ATOM 1059 O O . GLY A 1 137 ? -8.329 -5.960 -5.769 1.00 76.81 137 GLY A O 1
ATOM 1060 N N . PHE A 1 138 ? -8.680 -6.343 -7.925 1.00 82.56 138 PHE A N 1
ATOM 1061 C CA . PHE A 1 138 ? -10.067 -5.865 -7.878 1.00 82.56 138 PHE A CA 1
ATOM 1062 C C . PHE A 1 138 ? -10.959 -6.603 -6.861 1.00 82.56 138 PHE A C 1
ATOM 1064 O O . PHE A 1 138 ? -11.744 -5.968 -6.153 1.00 82.56 138 PHE A O 1
ATOM 1071 N N . LEU A 1 139 ? -10.863 -7.935 -6.766 1.00 86.38 139 LEU A N 1
ATOM 1072 C CA . LEU A 1 139 ? -11.698 -8.700 -5.832 1.00 86.38 139 LEU A CA 1
ATOM 1073 C C . LEU A 1 139 ? -11.326 -8.438 -4.373 1.00 86.38 139 LEU A C 1
ATOM 1075 O O . LEU A 1 139 ? -12.218 -8.365 -3.521 1.00 86.38 139 LEU A O 1
ATOM 1079 N N . VAL A 1 140 ? -10.037 -8.288 -4.065 1.00 87.19 140 VAL A N 1
ATOM 1080 C CA . VAL A 1 140 ? -9.597 -8.004 -2.696 1.00 87.19 140 VAL A CA 1
ATOM 1081 C C . VAL A 1 140 ? -9.947 -6.568 -2.312 1.00 87.19 140 VAL A C 1
ATOM 1083 O O . VAL A 1 140 ? -10.465 -6.372 -1.212 1.00 87.19 140 VAL A O 1
ATOM 1086 N N . PHE A 1 141 ? -9.801 -5.598 -3.222 1.00 88.88 141 PHE A N 1
ATOM 1087 C CA . PHE A 1 141 ? -10.329 -4.237 -3.059 1.00 88.88 141 PHE A CA 1
ATOM 1088 C C . PHE A 1 141 ? -11.813 -4.260 -2.673 1.00 88.88 141 PHE A C 1
ATOM 1090 O O . PHE A 1 141 ? -12.214 -3.683 -1.657 1.00 88.88 141 PHE A O 1
ATOM 1097 N N . LEU A 1 142 ? -12.626 -4.972 -3.460 1.00 90.25 142 LEU A N 1
ATOM 1098 C CA . LEU A 1 142 ? -14.072 -5.054 -3.266 1.00 90.25 142 LEU A CA 1
ATOM 1099 C C . LEU A 1 142 ? -14.406 -5.679 -1.909 1.00 90.25 142 LEU A C 1
ATOM 1101 O O . LEU A 1 142 ? -15.250 -5.175 -1.165 1.00 90.25 142 LEU A O 1
ATOM 1105 N N . THR A 1 143 ? -13.697 -6.755 -1.574 1.00 90.94 143 THR A N 1
ATOM 1106 C CA . THR A 1 143 ? -13.848 -7.471 -0.309 1.00 90.94 143 THR A CA 1
ATOM 1107 C C . THR A 1 143 ? -13.494 -6.571 0.871 1.00 90.94 143 THR A C 1
ATOM 1109 O O . THR A 1 143 ? -14.310 -6.423 1.775 1.00 90.94 143 THR A O 1
ATOM 1112 N N . LEU A 1 144 ? -12.339 -5.901 0.861 1.00 90.31 144 LEU A N 1
ATOM 1113 C CA . LEU A 1 144 ? -11.940 -4.971 1.924 1.00 90.31 144 LEU A CA 1
ATOM 1114 C C . LEU A 1 144 ? -12.949 -3.831 2.089 1.00 90.31 144 LEU A C 1
ATOM 1116 O O . LEU A 1 144 ? -13.326 -3.487 3.213 1.00 90.31 144 LEU A O 1
ATOM 1120 N N . TYR A 1 145 ? -13.435 -3.272 0.983 1.00 92.06 145 TYR A N 1
ATOM 1121 C CA . TYR A 1 145 ? -14.402 -2.185 1.031 1.00 92.06 145 TYR A CA 1
ATOM 1122 C C . TYR A 1 145 ? -15.741 -2.620 1.650 1.00 92.06 145 TYR A C 1
ATOM 1124 O O . TYR A 1 145 ? -16.225 -1.994 2.597 1.00 92.06 145 TYR A O 1
ATOM 1132 N N . PHE A 1 146 ? -16.347 -3.707 1.166 1.00 93.19 146 PHE A N 1
ATOM 1133 C CA . PHE A 1 146 ? -17.655 -4.141 1.664 1.00 93.19 146 PHE A CA 1
ATOM 1134 C C . PHE A 1 146 ? -17.587 -4.816 3.034 1.00 93.19 146 PHE A C 1
ATOM 1136 O O . PHE A 1 146 ? -18.424 -4.532 3.891 1.00 93.19 146 PHE A O 1
ATOM 1143 N N . VAL A 1 147 ? -16.599 -5.684 3.256 1.00 94.69 147 VAL A N 1
ATOM 1144 C CA . VAL A 1 147 ? -16.496 -6.478 4.487 1.00 94.69 147 VAL A CA 1
ATOM 1145 C C . VAL A 1 147 ? -15.995 -5.640 5.650 1.00 94.69 147 VAL A C 1
ATOM 1147 O O . VAL A 1 147 ? -16.482 -5.831 6.760 1.00 94.69 147 VAL A O 1
ATOM 1150 N N . VAL A 1 148 ? -15.054 -4.718 5.416 1.00 93.50 148 VAL A N 1
ATOM 1151 C CA . VAL A 1 148 ? -14.417 -3.944 6.491 1.00 93.50 148 VAL A CA 1
ATOM 1152 C C . VAL A 1 148 ? -14.917 -2.504 6.510 1.00 93.50 148 VAL A C 1
ATOM 1154 O O . VAL A 1 148 ? -15.519 -2.083 7.494 1.00 93.50 148 VAL A O 1
ATOM 1157 N N . VAL A 1 149 ? -14.730 -1.737 5.430 1.00 92.75 149 VAL A N 1
ATOM 1158 C CA . VAL A 1 149 ? -15.006 -0.281 5.433 1.00 92.75 149 VAL A CA 1
ATOM 1159 C C . VAL A 1 149 ? -16.490 0.032 5.653 1.00 92.75 149 VAL A C 1
ATOM 1161 O O . VAL A 1 149 ? -16.832 0.972 6.384 1.00 92.75 149 VAL A O 1
ATOM 1164 N N . ARG A 1 150 ? -17.386 -0.741 5.032 1.00 92.06 150 ARG A N 1
ATOM 1165 C CA . ARG A 1 150 ? -18.845 -0.549 5.120 1.00 92.06 150 ARG A CA 1
ATOM 1166 C C . ARG A 1 150 ? -19.489 -1.236 6.320 1.00 92.06 150 ARG A C 1
ATOM 1168 O O . ARG A 1 150 ? -20.639 -0.934 6.626 1.00 92.06 150 ARG A O 1
ATOM 1175 N N . ASN A 1 151 ? -18.774 -2.123 6.999 1.00 91.25 151 ASN A N 1
ATOM 1176 C CA . ASN A 1 151 ? -19.318 -2.900 8.099 1.00 91.25 151 ASN A CA 1
ATOM 1177 C C . ASN A 1 151 ? -19.185 -2.131 9.429 1.00 91.25 151 ASN A C 1
ATOM 1179 O O . ASN A 1 151 ? -18.066 -1.886 9.884 1.00 91.25 151 ASN A O 1
ATOM 1183 N N . PRO A 1 152 ? -20.302 -1.748 10.077 1.00 89.25 152 PRO A N 1
ATOM 1184 C CA . PRO A 1 152 ? -20.279 -0.966 11.312 1.00 89.25 152 PRO A CA 1
ATOM 1185 C C . PRO A 1 152 ? -19.810 -1.765 12.534 1.00 89.25 152 PRO A C 1
ATOM 1187 O O . PRO A 1 152 ? -19.554 -1.159 13.568 1.00 89.25 152 PRO A O 1
ATOM 1190 N N . ASN A 1 153 ? -19.688 -3.095 12.424 1.00 89.50 153 ASN A N 1
ATOM 1191 C CA . ASN A 1 153 ? -19.138 -3.930 13.493 1.00 89.50 153 ASN A CA 1
ATOM 1192 C C . ASN A 1 153 ? -17.633 -3.696 13.694 1.00 89.50 153 ASN A C 1
ATOM 1194 O O . ASN A 1 153 ? -17.120 -3.967 14.773 1.00 89.50 153 ASN A O 1
ATOM 1198 N N . PHE A 1 154 ? -16.923 -3.188 12.678 1.00 90.62 154 PHE A N 1
ATOM 1199 C CA . PHE A 1 154 ? -15.539 -2.754 12.839 1.00 90.62 154 PHE A CA 1
ATOM 1200 C C . PHE A 1 154 ? -15.478 -1.338 13.404 1.00 90.62 154 PHE A C 1
ATOM 1202 O O . PHE A 1 154 ? -16.256 -0.456 13.018 1.00 90.62 154 PHE A O 1
ATOM 1209 N N . SER A 1 155 ? -14.498 -1.093 14.274 1.00 90.31 155 SER A N 1
ATOM 1210 C CA . SER A 1 155 ? -14.290 0.230 14.848 1.00 90.31 155 SER A CA 1
ATOM 1211 C C . SER A 1 155 ? -13.989 1.274 13.774 1.00 90.31 155 SER A C 1
ATOM 1213 O O . SER A 1 155 ? -13.502 0.994 12.671 1.00 90.31 155 SER A O 1
ATOM 1215 N N . ARG A 1 156 ? -14.246 2.540 14.115 1.00 87.56 156 ARG A N 1
ATOM 1216 C CA . ARG A 1 156 ? -13.910 3.674 13.244 1.00 87.56 156 ARG A CA 1
ATOM 1217 C C . ARG A 1 156 ? -12.420 3.681 12.884 1.00 87.56 156 ARG A C 1
ATOM 1219 O O . ARG A 1 156 ? -12.079 4.052 11.764 1.00 87.56 156 ARG A O 1
ATOM 1226 N N . TYR A 1 157 ? -11.564 3.247 13.807 1.00 86.75 157 TYR A N 1
ATOM 1227 C CA . TYR A 1 157 ? -10.122 3.147 13.613 1.00 86.75 157 TYR A CA 1
ATOM 1228 C C . TYR A 1 157 ? -9.764 2.179 12.475 1.00 86.75 157 TYR A C 1
ATOM 1230 O O . TYR A 1 157 ? -9.098 2.573 11.515 1.00 86.75 157 TYR A O 1
ATOM 1238 N N . VAL A 1 158 ? -10.278 0.945 12.529 1.00 91.62 158 VAL A N 1
ATOM 1239 C CA . VAL A 1 158 ? -10.047 -0.078 11.493 1.00 91.62 158 VAL A CA 1
ATOM 1240 C C . VAL A 1 158 ? -10.573 0.384 10.141 1.00 91.62 158 VAL A C 1
ATOM 1242 O O . VAL A 1 158 ? -9.882 0.284 9.124 1.00 91.62 158 VAL A O 1
ATOM 1245 N N . ARG A 1 159 ? -11.783 0.948 10.125 1.00 93.31 159 ARG A N 1
ATOM 1246 C CA . ARG A 1 159 ? -12.428 1.431 8.900 1.00 93.31 159 ARG A CA 1
ATOM 1247 C C . ARG A 1 159 ? -11.644 2.566 8.245 1.00 93.31 159 ARG A C 1
ATOM 1249 O O . ARG A 1 159 ? -11.507 2.571 7.025 1.00 93.31 159 ARG A O 1
ATOM 1256 N N . PHE A 1 160 ? -11.096 3.490 9.036 1.00 90.56 160 PHE A N 1
ATOM 1257 C CA . PHE A 1 160 ? -10.281 4.594 8.531 1.00 90.56 160 PHE A CA 1
ATOM 1258 C C . PHE A 1 160 ? -8.965 4.103 7.914 1.00 90.56 160 PHE A C 1
ATOM 1260 O O . PHE A 1 160 ? -8.659 4.454 6.776 1.00 90.56 160 PHE A O 1
ATOM 1267 N N . ASN A 1 161 ? -8.211 3.251 8.617 1.00 93.19 161 ASN A N 1
ATOM 1268 C CA . ASN A 1 161 ? -6.958 2.694 8.091 1.00 93.19 161 ASN A CA 1
ATOM 1269 C C . ASN A 1 161 ? -7.190 1.854 6.835 1.00 93.19 161 ASN A C 1
ATOM 1271 O O . ASN A 1 161 ? -6.492 2.022 5.834 1.00 93.19 161 ASN A O 1
ATOM 1275 N N . THR A 1 162 ? -8.242 1.034 6.845 1.00 94.12 162 THR A N 1
ATOM 1276 C CA . THR A 1 162 ? -8.611 0.229 5.679 1.00 94.12 162 THR A CA 1
ATOM 1277 C C . THR A 1 162 ? -8.994 1.110 4.495 1.00 94.12 162 THR A C 1
ATOM 1279 O O . THR A 1 162 ? -8.560 0.842 3.380 1.00 94.12 162 THR A O 1
ATOM 1282 N N . MET A 1 163 ? -9.733 2.203 4.713 1.00 92.88 163 MET A N 1
ATOM 1283 C CA . MET A 1 163 ? -10.060 3.145 3.641 1.00 92.88 163 MET A CA 1
ATOM 1284 C C . MET A 1 163 ? -8.799 3.772 3.030 1.00 92.88 163 MET A C 1
ATOM 1286 O O . MET A 1 163 ? -8.725 3.915 1.813 1.00 92.88 163 MET A O 1
ATOM 1290 N N . GLN A 1 164 ? -7.780 4.093 3.837 1.00 92.25 164 GLN A N 1
ATOM 1291 C CA . GLN A 1 164 ? -6.507 4.597 3.308 1.00 92.25 164 GLN A CA 1
ATOM 1292 C C . GLN A 1 164 ? -5.787 3.555 2.441 1.00 92.25 164 GLN A C 1
ATOM 1294 O O . GLN A 1 164 ? -5.291 3.900 1.371 1.00 92.25 164 GLN A O 1
ATOM 1299 N N . ALA A 1 165 ? -5.757 2.290 2.871 1.00 94.31 165 ALA A N 1
ATOM 1300 C CA . ALA A 1 165 ? -5.160 1.200 2.098 1.00 94.31 165 ALA A CA 1
ATOM 1301 C C . ALA A 1 165 ? -5.912 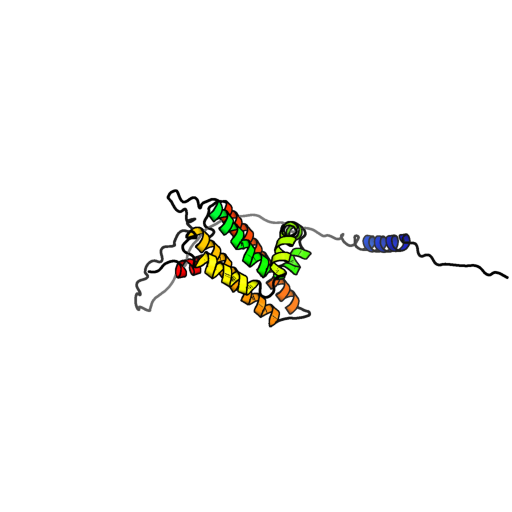0.940 0.780 1.00 94.31 165 ALA A C 1
ATOM 1303 O O . ALA A 1 165 ? -5.291 0.760 -0.263 1.00 94.31 165 ALA A O 1
ATOM 1304 N N . VAL A 1 166 ? -7.245 0.994 0.817 1.00 93.44 166 VAL A N 1
ATOM 1305 C CA . VAL A 1 166 ? -8.127 0.865 -0.352 1.00 93.44 166 VAL A CA 1
ATOM 1306 C C . VAL A 1 166 ? -7.909 2.008 -1.348 1.00 93.44 166 VAL A C 1
ATOM 1308 O O . VAL A 1 166 ? -7.832 1.774 -2.550 1.00 93.44 166 VAL A O 1
ATOM 1311 N N . VAL A 1 167 ? -7.775 3.249 -0.876 1.00 92.56 167 VAL A N 1
ATOM 1312 C CA . VAL A 1 167 ? -7.472 4.389 -1.758 1.00 92.56 167 VAL A CA 1
ATOM 1313 C C . VAL A 1 167 ? -6.082 4.249 -2.376 1.00 92.56 167 VAL A C 1
ATOM 1315 O O . VAL A 1 167 ? -5.922 4.524 -3.561 1.00 92.56 167 VAL A O 1
ATOM 1318 N N . LEU A 1 168 ? -5.089 3.804 -1.600 1.00 92.94 168 LEU A N 1
ATOM 1319 C CA . LEU A 1 168 ? -3.734 3.571 -2.101 1.00 92.94 168 LEU A CA 1
ATOM 1320 C C . LEU A 1 168 ? -3.718 2.533 -3.230 1.00 92.94 168 LEU A C 1
ATOM 1322 O O . LEU A 1 168 ? -3.044 2.742 -4.231 1.00 92.94 168 LEU A O 1
ATOM 1326 N N . ASP A 1 169 ? -4.498 1.467 -3.093 1.00 92.50 169 ASP A N 1
ATOM 1327 C CA . ASP A 1 169 ? -4.671 0.441 -4.120 1.00 92.50 169 ASP A CA 1
ATOM 1328 C C . ASP A 1 169 ? -5.315 0.991 -5.406 1.00 92.50 169 ASP A C 1
ATOM 1330 O O . ASP A 1 169 ? -4.793 0.805 -6.502 1.00 92.50 169 ASP A O 1
ATOM 1334 N N . VAL A 1 170 ? -6.377 1.795 -5.287 1.00 89.69 170 VAL A N 1
ATOM 1335 C CA . VAL A 1 170 ? -6.992 2.470 -6.448 1.00 89.69 170 VAL A CA 1
ATOM 1336 C C . VAL A 1 170 ? -6.005 3.412 -7.147 1.00 89.69 170 VAL A C 1
ATOM 1338 O O . VAL A 1 170 ? -6.018 3.520 -8.373 1.00 89.69 170 VAL A O 1
ATOM 1341 N N . LEU A 1 171 ? -5.117 4.078 -6.403 1.00 90.12 171 LEU A N 1
ATOM 1342 C CA . LEU A 1 171 ? -4.079 4.927 -6.995 1.00 90.12 171 LEU A CA 1
ATOM 1343 C C . LEU A 1 171 ? -3.052 4.129 -7.815 1.00 90.12 171 LEU A C 1
ATOM 1345 O O . LEU A 1 171 ? -2.432 4.704 -8.710 1.00 90.12 171 LEU A O 1
ATOM 1349 N N . LEU A 1 172 ? -2.893 2.824 -7.573 1.00 90.00 172 LEU A N 1
ATOM 1350 C CA . LEU A 1 172 ? -2.009 1.965 -8.368 1.00 90.00 172 LEU A CA 1
ATOM 1351 C C . LEU A 1 172 ? -2.558 1.640 -9.757 1.00 90.00 172 LEU A C 1
ATOM 1353 O O . LEU A 1 172 ? -1.788 1.217 -10.619 1.00 90.00 172 LEU A O 1
ATOM 1357 N N . ILE A 1 173 ? -3.833 1.926 -10.028 1.00 88.56 173 ILE A N 1
ATOM 1358 C CA . ILE A 1 173 ? -4.401 1.817 -11.377 1.00 88.56 173 ILE A CA 1
ATOM 1359 C C . ILE A 1 173 ? -3.684 2.776 -12.342 1.00 88.56 173 ILE A C 1
ATOM 1361 O O . ILE A 1 173 ? -3.485 2.447 -13.507 1.00 88.56 173 ILE A O 1
ATOM 1365 N N . PHE A 1 174 ? -3.253 3.953 -11.882 1.00 88.00 174 PHE A N 1
ATOM 1366 C CA . PHE A 1 174 ? -2.579 4.933 -12.740 1.00 88.00 174 PHE A CA 1
ATOM 1367 C C . PHE A 1 174 ? -1.231 4.450 -13.302 1.00 88.00 174 PHE A C 1
ATOM 1369 O O . PHE A 1 174 ? -1.079 4.477 -14.527 1.00 88.00 174 PHE A O 1
ATOM 1376 N N . PRO A 1 175 ? -0.251 4.012 -12.482 1.00 86.81 175 PRO A N 1
ATOM 1377 C CA . PRO A 1 175 ? 1.002 3.475 -13.008 1.00 86.81 175 PRO A CA 1
ATOM 1378 C C . PRO A 1 175 ? 0.786 2.204 -13.838 1.00 86.81 175 PRO A C 1
ATOM 1380 O O . PRO A 1 175 ? 1.451 2.035 -14.854 1.00 86.81 175 PRO A O 1
ATOM 1383 N N . ASP A 1 176 ? -0.197 1.374 -13.489 1.00 87.88 176 ASP A N 1
ATOM 1384 C CA . ASP A 1 176 ? -0.548 0.163 -14.241 1.00 87.88 176 ASP A CA 1
ATOM 1385 C C . ASP A 1 176 ? -1.056 0.496 -15.659 1.00 87.88 176 ASP A C 1
ATOM 1387 O O . ASP A 1 176 ? -0.643 -0.095 -16.658 1.00 87.88 176 ASP A O 1
ATOM 1391 N N . LEU A 1 177 ? -1.928 1.504 -15.781 1.00 86.69 177 LEU A N 1
ATOM 1392 C CA . LEU A 1 177 ? -2.389 2.012 -17.075 1.00 86.69 177 LEU A CA 1
ATOM 1393 C C . LEU A 1 177 ? -1.256 2.662 -17.873 1.00 86.69 177 LEU A C 1
ATOM 1395 O O . LEU A 1 177 ? -1.223 2.527 -19.100 1.00 86.69 177 LEU A O 1
ATOM 1399 N N . LEU A 1 178 ? -0.334 3.348 -17.195 1.00 86.44 178 LEU A N 1
ATOM 1400 C CA . LEU A 1 178 ? 0.831 3.955 -17.826 1.00 86.44 178 LEU A CA 1
ATOM 1401 C C . LEU A 1 178 ? 1.759 2.883 -18.413 1.00 86.44 178 LEU A C 1
ATOM 1403 O O . LEU A 1 178 ? 2.103 2.994 -19.585 1.00 86.44 178 LEU A O 1
ATOM 1407 N N . GLU A 1 179 ? 2.089 1.832 -17.657 1.00 86.56 179 GLU A N 1
ATOM 1408 C CA . GLU A 1 179 ? 2.949 0.724 -18.109 1.00 86.56 179 GLU A CA 1
ATOM 1409 C C . GLU A 1 179 ? 2.316 -0.035 -19.289 1.00 86.56 179 GLU A C 1
ATOM 1411 O O . GLU A 1 179 ? 2.993 -0.367 -20.265 1.00 86.56 179 GLU A O 1
ATOM 1416 N N . ARG A 1 180 ? 0.993 -0.254 -19.263 1.00 86.44 180 ARG A N 1
ATOM 1417 C CA . ARG A 1 180 ? 0.273 -0.888 -20.384 1.00 86.44 180 ARG A CA 1
ATOM 1418 C C . ARG A 1 180 ? 0.211 -0.020 -21.637 1.00 86.44 180 ARG A C 1
ATOM 1420 O O . ARG A 1 180 ? 0.221 -0.558 -22.743 1.00 86.44 180 ARG A O 1
ATOM 1427 N N . SER A 1 181 ? 0.115 1.297 -21.473 1.00 86.81 181 SER A N 1
ATOM 1428 C CA . SER A 1 181 ? 0.017 2.244 -22.592 1.00 86.81 181 SER A CA 1
ATOM 1429 C C . SER A 1 181 ? 1.386 2.576 -23.185 1.00 86.81 181 SER A C 1
ATOM 1431 O O . SER A 1 181 ? 1.516 2.763 -24.393 1.00 86.81 181 SER A O 1
ATOM 1433 N N . PHE A 1 182 ? 2.415 2.628 -22.341 1.00 80.50 182 PHE A N 1
ATOM 1434 C CA . PHE A 1 182 ? 3.780 2.983 -22.694 1.00 80.50 182 PHE A CA 1
ATOM 1435 C C . PHE A 1 182 ? 4.726 1.864 -22.262 1.00 80.50 182 PHE A C 1
ATOM 1437 O O . PHE A 1 182 ? 5.203 1.840 -21.133 1.00 80.50 182 PHE A O 1
ATOM 1444 N N . ASN A 1 183 ? 5.058 0.972 -23.199 1.00 78.06 183 ASN A N 1
ATOM 1445 C CA . ASN A 1 183 ? 6.054 -0.082 -22.991 1.00 78.06 183 ASN A CA 1
ATOM 1446 C C . ASN A 1 183 ? 7.290 0.126 -23.893 1.00 78.06 183 ASN A C 1
ATOM 1448 O O . ASN A 1 183 ? 7.477 -0.602 -24.878 1.00 78.06 183 ASN A O 1
ATOM 1452 N N . PRO A 1 184 ? 8.107 1.167 -23.629 1.00 81.88 184 PRO A N 1
ATOM 1453 C CA . PRO A 1 184 ? 9.333 1.415 -24.374 1.00 81.88 184 PRO A CA 1
ATOM 1454 C C . PRO A 1 184 ? 10.337 0.288 -24.116 1.00 81.88 184 PRO A C 1
ATOM 1456 O O . PRO A 1 184 ? 10.657 -0.026 -22.973 1.00 81.88 184 PRO A O 1
ATOM 1459 N N . ARG A 1 185 ? 10.847 -0.313 -25.195 1.00 77.25 185 ARG A N 1
ATOM 1460 C CA . ARG A 1 185 ? 11.789 -1.438 -25.109 1.00 77.25 185 ARG A CA 1
ATOM 1461 C C . ARG A 1 185 ? 13.229 -1.008 -24.843 1.00 77.25 185 ARG A C 1
ATOM 1463 O O . ARG A 1 185 ? 13.954 -1.785 -24.246 1.00 77.25 185 ARG A O 1
ATOM 1470 N N . ASP A 1 186 ? 13.604 0.213 -25.233 1.00 80.94 186 ASP A N 1
ATOM 1471 C CA . ASP A 1 186 ? 14.958 0.756 -25.088 1.00 80.94 186 ASP A CA 1
ATOM 1472 C C . ASP A 1 186 ? 14.959 2.295 -25.003 1.00 80.94 186 ASP A C 1
ATOM 1474 O O . ASP A 1 186 ? 13.978 2.966 -25.341 1.00 80.94 186 ASP A O 1
ATOM 1478 N N . GLY A 1 187 ? 16.094 2.857 -24.576 1.00 89.12 187 GLY A N 1
ATOM 1479 C CA . GLY A 1 187 ? 16.365 4.298 -24.564 1.00 89.12 187 GLY A CA 1
ATOM 1480 C C . GLY A 1 187 ? 15.765 5.051 -23.372 1.00 89.12 187 GLY A C 1
ATOM 1481 O O . GLY A 1 187 ? 15.399 4.464 -22.356 1.00 89.12 187 GLY A O 1
ATOM 1482 N N . LEU A 1 188 ? 15.639 6.377 -23.510 1.00 87.50 188 LEU A N 1
ATOM 1483 C CA . LEU A 1 188 ? 15.185 7.274 -22.433 1.00 87.50 188 LEU A CA 1
ATOM 1484 C C . LEU A 1 188 ? 13.805 6.904 -21.863 1.00 87.50 188 LEU A C 1
ATOM 1486 O O . LEU A 1 188 ? 13.541 7.141 -20.686 1.00 87.50 188 LEU A O 1
ATOM 1490 N N . GLY A 1 189 ? 12.927 6.311 -22.679 1.00 85.62 189 GLY A N 1
ATOM 1491 C CA . GLY A 1 189 ? 11.614 5.849 -22.226 1.00 85.62 189 GLY A CA 1
ATOM 1492 C C . GLY A 1 189 ? 11.707 4.703 -21.216 1.00 85.62 189 GLY A C 1
ATOM 1493 O O . GLY A 1 189 ? 10.968 4.699 -20.234 1.00 85.62 189 GLY A O 1
ATOM 1494 N N . LEU A 1 190 ? 12.637 3.764 -21.419 1.00 87.31 190 LEU A N 1
ATOM 1495 C CA . LEU A 1 190 ? 12.873 2.650 -20.499 1.00 87.31 190 LEU A CA 1
ATOM 1496 C C . LEU A 1 190 ? 13.405 3.160 -19.154 1.00 87.31 190 LEU A C 1
ATOM 1498 O O . LEU A 1 190 ? 12.933 2.737 -18.099 1.00 87.31 190 LEU A O 1
ATOM 1502 N N . ASP A 1 191 ? 14.361 4.090 -19.183 1.00 88.25 191 ASP A N 1
ATOM 1503 C CA . ASP A 1 191 ? 14.934 4.667 -17.963 1.00 88.25 191 ASP A CA 1
ATOM 1504 C C . ASP A 1 191 ? 13.896 5.474 -17.171 1.00 88.25 191 ASP A C 1
ATOM 1506 O O . ASP A 1 191 ? 13.858 5.398 -15.939 1.00 88.25 191 ASP A O 1
ATOM 1510 N N . LEU A 1 192 ? 12.994 6.181 -17.862 1.00 89.75 192 LEU A N 1
ATOM 1511 C CA . LEU A 1 192 ? 11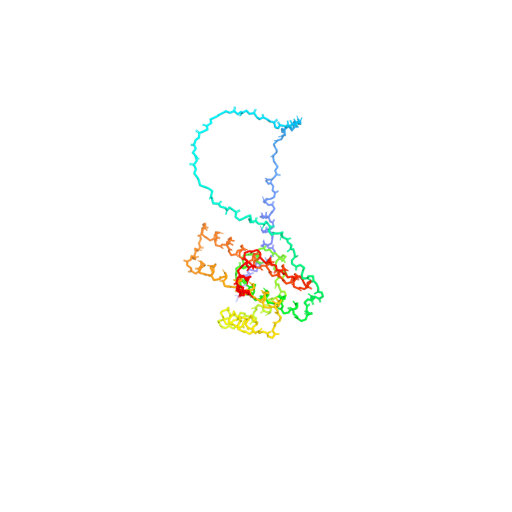.875 6.867 -17.221 1.00 89.75 192 LEU A CA 1
ATOM 1512 C C . LEU A 1 192 ? 10.899 5.875 -16.574 1.00 89.75 192 LEU A C 1
ATOM 1514 O O . LEU A 1 192 ? 10.557 6.053 -15.407 1.00 89.75 192 LEU A O 1
ATOM 1518 N N . MET A 1 193 ? 10.491 4.816 -17.282 1.00 89.12 193 MET A N 1
ATOM 1519 C CA . MET A 1 193 ? 9.612 3.779 -16.717 1.00 89.12 193 MET A CA 1
ATOM 1520 C C . MET A 1 193 ? 10.259 3.080 -15.520 1.00 89.12 193 MET A C 1
ATOM 1522 O O . MET A 1 193 ? 9.613 2.886 -14.495 1.00 89.12 193 MET A O 1
ATOM 1526 N N . ARG A 1 194 ? 11.564 2.791 -15.588 1.00 90.75 194 ARG A N 1
ATOM 1527 C CA . ARG A 1 194 ? 12.326 2.261 -14.450 1.00 90.75 194 ARG A CA 1
ATOM 1528 C C . ARG A 1 194 ? 12.259 3.187 -13.236 1.00 90.75 194 ARG A C 1
ATOM 1530 O O . ARG A 1 194 ? 12.107 2.702 -12.112 1.00 90.75 194 ARG A O 1
ATOM 1537 N N . SER A 1 195 ? 12.394 4.495 -13.449 1.00 91.56 195 SER A N 1
ATOM 1538 C CA . SER A 1 195 ? 12.302 5.497 -12.384 1.00 91.56 195 SER A CA 1
ATOM 1539 C C . SER A 1 195 ? 10.892 5.569 -11.787 1.00 91.56 195 SER A C 1
ATOM 1541 O O . SER A 1 195 ? 10.747 5.576 -10.564 1.00 91.56 195 SER A O 1
ATOM 1543 N N . VAL A 1 196 ? 9.849 5.545 -12.626 1.00 92.19 196 VAL A N 1
ATOM 1544 C CA . VAL A 1 196 ? 8.443 5.523 -12.187 1.00 92.19 196 VAL A CA 1
ATOM 1545 C C . VAL A 1 196 ? 8.145 4.276 -11.356 1.00 92.19 196 VAL A C 1
ATOM 1547 O O . VAL A 1 196 ? 7.718 4.420 -10.212 1.00 92.19 196 VAL A O 1
ATOM 1550 N N . ASP A 1 197 ? 8.453 3.082 -11.870 1.00 93.12 197 ASP A N 1
ATOM 1551 C CA . ASP A 1 197 ? 8.272 1.806 -11.162 1.00 93.12 197 ASP A CA 1
ATOM 1552 C C . ASP A 1 197 ? 8.963 1.844 -9.788 1.00 93.12 197 ASP A C 1
ATOM 1554 O O . ASP A 1 197 ? 8.358 1.583 -8.746 1.00 93.12 197 ASP A O 1
ATOM 1558 N N . SER A 1 198 ? 10.227 2.275 -9.765 1.00 94.06 198 SER A N 1
ATOM 1559 C CA . SER A 1 198 ? 11.006 2.378 -8.528 1.00 94.06 198 SER A CA 1
ATOM 1560 C C . SER A 1 198 ? 10.399 3.372 -7.534 1.00 94.06 198 SER A C 1
ATOM 1562 O O . SER A 1 198 ? 10.366 3.102 -6.333 1.00 94.06 198 SER A O 1
ATOM 1564 N N . THR A 1 199 ? 9.890 4.507 -8.018 1.00 94.50 199 THR A N 1
ATOM 1565 C CA . THR A 1 199 ? 9.267 5.544 -7.184 1.00 94.50 199 THR A CA 1
ATOM 1566 C C . THR A 1 199 ? 7.962 5.047 -6.570 1.00 94.50 199 THR A C 1
ATOM 1568 O O . THR A 1 199 ? 7.747 5.215 -5.369 1.00 94.50 199 THR A O 1
ATOM 1571 N N . VAL A 1 200 ? 7.114 4.389 -7.367 1.00 95.19 200 VAL A N 1
ATOM 1572 C CA . VAL A 1 200 ? 5.858 3.786 -6.897 1.00 95.19 200 VAL A CA 1
ATOM 1573 C C . VAL A 1 200 ? 6.148 2.731 -5.833 1.00 95.19 200 VAL A C 1
ATOM 1575 O O . VAL A 1 200 ? 5.547 2.760 -4.759 1.00 95.19 200 VAL A O 1
ATOM 1578 N N . PHE A 1 201 ? 7.118 1.848 -6.073 1.00 96.25 201 PHE A N 1
ATOM 1579 C CA . PHE A 1 201 ? 7.499 0.825 -5.102 1.00 96.25 201 PHE A CA 1
ATOM 1580 C C . PHE A 1 201 ? 8.009 1.415 -3.783 1.00 96.25 201 PHE A C 1
ATOM 1582 O O . PHE A 1 201 ? 7.585 0.983 -2.711 1.00 96.25 201 PHE A O 1
ATOM 1589 N N . LEU A 1 202 ? 8.899 2.410 -3.835 1.00 95.38 202 LEU A N 1
ATOM 1590 C CA . LEU A 1 202 ? 9.414 3.056 -2.625 1.00 95.38 202 LEU A CA 1
ATOM 1591 C C . LEU A 1 202 ? 8.305 3.780 -1.858 1.00 95.38 202 LEU A C 1
ATOM 1593 O O . LEU A 1 202 ? 8.271 3.708 -0.631 1.00 95.38 202 LEU A O 1
ATOM 1597 N N . TYR A 1 203 ? 7.371 4.421 -2.560 1.00 95.19 203 TYR A N 1
ATOM 1598 C CA . TYR A 1 203 ? 6.203 5.038 -1.939 1.00 95.19 203 TYR A CA 1
ATOM 1599 C C . TYR A 1 203 ? 5.324 4.005 -1.218 1.00 95.19 203 TYR A C 1
ATOM 1601 O O . TYR A 1 203 ? 4.966 4.212 -0.056 1.00 95.19 203 TYR A O 1
ATOM 1609 N N . LEU A 1 204 ? 5.039 2.864 -1.855 1.00 95.62 204 LEU A N 1
ATOM 1610 C CA . LEU A 1 204 ? 4.301 1.759 -1.235 1.00 95.62 204 LEU A CA 1
ATOM 1611 C C . LEU A 1 204 ? 5.031 1.182 -0.023 1.00 95.62 204 LEU A C 1
ATOM 1613 O O . LEU A 1 204 ? 4.404 0.926 1.003 1.00 95.62 204 LEU A O 1
ATOM 1617 N N . LEU A 1 205 ? 6.350 1.008 -0.113 1.00 95.56 205 LEU A N 1
ATOM 1618 C CA . LEU A 1 205 ? 7.168 0.508 0.989 1.00 95.56 205 LEU A CA 1
ATOM 1619 C C . LEU A 1 205 ? 7.138 1.466 2.189 1.00 95.56 205 LEU A C 1
ATOM 1621 O O . LEU A 1 205 ? 6.974 1.029 3.328 1.00 95.56 205 LEU A O 1
ATOM 1625 N N . VAL A 1 206 ? 7.241 2.775 1.944 1.00 95.38 206 VAL A N 1
ATOM 1626 C CA . VAL A 1 206 ? 7.108 3.800 2.990 1.00 95.38 206 VAL A CA 1
ATOM 1627 C C . VAL A 1 206 ? 5.713 3.757 3.610 1.00 95.38 206 VAL A C 1
ATOM 1629 O O . VAL A 1 206 ? 5.605 3.766 4.835 1.00 95.38 206 VAL A O 1
ATOM 1632 N N . CYS A 1 207 ? 4.654 3.658 2.801 1.00 93.69 207 CYS A N 1
ATOM 1633 C CA . CYS A 1 207 ? 3.282 3.549 3.302 1.00 93.69 207 CYS A CA 1
ATOM 1634 C C . CYS A 1 207 ? 3.075 2.284 4.144 1.00 93.69 207 CYS A C 1
ATOM 1636 O O . CYS A 1 207 ? 2.444 2.363 5.196 1.00 93.69 207 CYS A O 1
ATOM 1638 N N . LEU A 1 208 ? 3.644 1.147 3.730 1.00 95.44 208 LEU A N 1
ATOM 1639 C CA . LEU A 1 208 ? 3.605 -0.101 4.488 1.00 95.44 208 LEU A CA 1
ATOM 1640 C C . LEU A 1 208 ? 4.271 0.068 5.854 1.00 95.44 208 LEU A C 1
ATOM 1642 O O . LEU A 1 208 ? 3.655 -0.235 6.873 1.00 95.44 208 LEU A O 1
ATOM 1646 N N . ILE A 1 209 ? 5.514 0.554 5.882 1.00 94.50 209 ILE A N 1
ATOM 1647 C CA . ILE A 1 209 ? 6.291 0.681 7.121 1.00 94.50 209 ILE A CA 1
ATOM 1648 C C . ILE A 1 209 ? 5.636 1.697 8.054 1.00 94.50 209 ILE A C 1
ATOM 1650 O O . ILE A 1 209 ? 5.425 1.396 9.229 1.00 94.50 209 ILE A O 1
ATOM 1654 N N . TYR A 1 210 ? 5.294 2.879 7.540 1.00 93.31 210 TYR A N 1
ATOM 1655 C CA . TYR A 1 210 ? 4.691 3.949 8.327 1.00 93.31 210 TYR A CA 1
ATOM 1656 C C . TYR A 1 210 ? 3.295 3.561 8.818 1.00 93.31 210 TYR A C 1
ATOM 1658 O O . TYR A 1 210 ? 3.043 3.599 10.019 1.00 93.31 210 TYR A O 1
ATOM 1666 N N . GLY A 1 211 ? 2.411 3.129 7.914 1.00 91.56 211 GLY A N 1
ATOM 1667 C CA . GLY A 1 211 ? 1.036 2.753 8.237 1.00 91.56 211 GLY A CA 1
ATOM 1668 C C . GLY A 1 211 ? 0.980 1.597 9.230 1.00 91.56 211 GLY A C 1
ATOM 1669 O O . GLY A 1 211 ? 0.374 1.725 10.292 1.00 91.56 211 GLY A O 1
ATOM 1670 N N . SER A 1 212 ? 1.701 0.507 8.947 1.00 91.31 212 SER A N 1
ATOM 1671 C CA . SER A 1 212 ? 1.719 -0.666 9.828 1.00 91.31 212 SER A CA 1
ATOM 1672 C C . SER A 1 212 ? 2.320 -0.348 11.191 1.00 91.31 212 SER A C 1
ATOM 1674 O O . SER A 1 212 ? 1.732 -0.701 12.210 1.00 91.31 212 SER A O 1
ATOM 1676 N N . SER A 1 213 ? 3.460 0.351 11.240 1.00 91.75 213 SER A N 1
ATOM 1677 C CA . SER A 1 213 ? 4.113 0.673 12.515 1.00 91.75 213 SER A CA 1
ATOM 1678 C C . SER A 1 213 ? 3.273 1.638 13.346 1.00 91.75 213 SER A C 1
ATOM 1680 O O . SER A 1 213 ? 3.073 1.398 14.533 1.00 91.75 213 SER A O 1
ATOM 1682 N N . SER A 1 214 ? 2.712 2.694 12.746 1.00 85.19 214 SER A N 1
ATOM 1683 C CA . SER A 1 214 ? 1.808 3.607 13.455 1.00 85.19 214 SER A CA 1
ATOM 1684 C C . SER A 1 214 ? 0.584 2.876 14.002 1.00 85.19 214 SER A C 1
ATOM 1686 O O . SER A 1 214 ? 0.217 3.114 15.154 1.00 85.19 214 SER A O 1
ATOM 1688 N N . CYS A 1 215 ? 0.016 1.924 13.252 1.00 88.88 215 CYS A N 1
ATOM 1689 C CA . CYS A 1 215 ? -1.064 1.084 13.759 1.00 88.88 215 CYS A CA 1
ATOM 1690 C C . CYS A 1 215 ? -0.636 0.193 14.923 1.00 88.88 215 CYS A C 1
ATOM 1692 O O . CYS A 1 215 ? -1.313 0.129 15.954 1.00 88.88 215 CYS A O 1
ATOM 1694 N N . LEU A 1 216 ? 0.541 -0.420 14.817 1.00 86.81 216 LEU A N 1
ATOM 1695 C CA . LEU A 1 216 ? 1.128 -1.204 15.896 1.00 86.81 216 LEU A CA 1
ATOM 1696 C C . LEU A 1 216 ? 1.451 -0.373 17.132 1.00 86.81 216 LEU A C 1
ATOM 1698 O O . LEU A 1 216 ? 1.470 -0.950 18.206 1.00 86.81 216 LEU A O 1
ATOM 1702 N N . PHE A 1 217 ? 1.638 0.944 17.044 1.00 84.06 217 PHE A N 1
ATOM 1703 C CA . PHE A 1 217 ? 1.774 1.836 18.205 1.00 84.06 217 PHE A CA 1
ATOM 1704 C C . PHE A 1 217 ? 0.444 2.450 18.673 1.00 84.06 217 PHE A C 1
ATOM 1706 O O . PHE A 1 217 ? 0.440 3.258 19.598 1.00 84.06 217 PHE A O 1
ATOM 1713 N N . GLY A 1 218 ? -0.687 2.074 18.062 1.00 70.69 218 GLY A N 1
ATOM 1714 C CA . GLY A 1 218 ? -2.010 2.617 18.393 1.00 70.69 218 GLY A CA 1
ATOM 1715 C C . GLY A 1 218 ? -2.204 4.068 17.946 1.00 70.69 218 GLY A C 1
ATOM 1716 O O . GLY A 1 218 ? -3.150 4.728 18.361 1.00 70.69 218 GLY A O 1
ATOM 1717 N N . GLN A 1 219 ? -1.311 4.580 17.101 1.00 73.88 219 GLN A N 1
ATOM 1718 C CA . GLN A 1 219 ? -1.454 5.889 16.483 1.00 73.88 219 GLN A CA 1
ATOM 1719 C C . GLN A 1 219 ? -2.380 5.765 15.274 1.00 73.88 219 GLN A C 1
ATOM 1721 O O . GLN A 1 219 ? -2.449 4.717 14.633 1.00 73.88 219 GLN A O 1
ATOM 1726 N N . LEU A 1 220 ? -3.103 6.831 14.943 1.00 67.69 220 LEU A N 1
ATOM 1727 C CA . LEU A 1 220 ? -3.852 6.905 13.692 1.00 67.69 220 LEU A CA 1
ATOM 1728 C C . LEU A 1 220 ? -2.902 7.428 12.597 1.00 67.69 220 LEU A C 1
ATOM 1730 O O . LEU A 1 220 ? -2.649 8.639 12.575 1.00 67.69 220 LEU A O 1
ATOM 1734 N N . PRO A 1 221 ? -2.336 6.575 11.715 1.00 63.56 221 PRO A N 1
ATOM 1735 C CA . PRO A 1 221 ? -1.525 7.065 10.609 1.00 63.56 221 PRO A CA 1
ATOM 1736 C C . PRO A 1 221 ? -2.409 7.919 9.709 1.00 63.56 221 PRO A C 1
ATOM 1738 O O . PRO A 1 221 ? -3.456 7.478 9.245 1.00 63.56 221 PRO A O 1
ATOM 1741 N N . ARG A 1 222 ? -2.007 9.162 9.463 1.00 58.34 222 ARG A N 1
ATOM 1742 C CA . ARG A 1 222 ? -2.680 10.041 8.506 1.00 58.34 222 ARG A CA 1
ATOM 1743 C C . ARG A 1 222 ? -1.740 10.258 7.342 1.00 58.34 222 ARG A C 1
ATOM 1745 O O . ARG A 1 222 ? -0.810 11.055 7.441 1.00 58.34 222 ARG A O 1
ATOM 1752 N N . LEU A 1 223 ? -1.968 9.524 6.257 1.00 63.03 223 LEU A N 1
ATOM 1753 C CA . LEU A 1 223 ? -1.185 9.702 5.045 1.00 63.03 223 LEU A CA 1
ATOM 1754 C C . LEU A 1 223 ? -1.550 11.062 4.422 1.00 63.03 223 LEU A C 1
ATOM 1756 O O . LEU A 1 223 ? -2.741 11.338 4.222 1.00 63.03 223 LEU A O 1
ATOM 1760 N N . PRO A 1 224 ? -0.563 11.929 4.126 1.00 49.75 2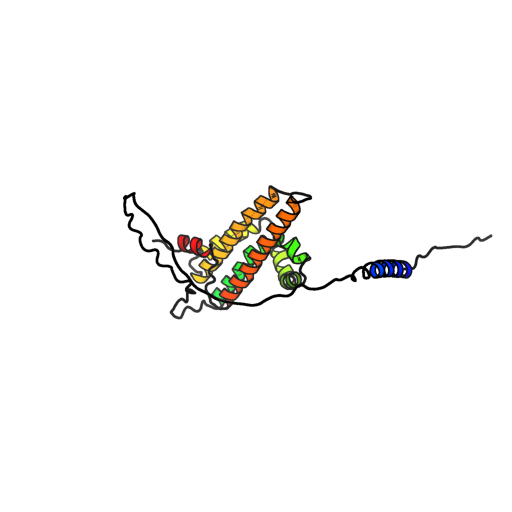24 PRO A N 1
ATOM 1761 C CA . PRO A 1 224 ? -0.828 13.185 3.435 1.00 49.75 224 PRO A CA 1
ATOM 1762 C C . PRO A 1 224 ? -1.536 12.897 2.100 1.00 49.75 224 PRO A C 1
ATOM 1764 O O . PRO A 1 224 ? -1.227 11.912 1.436 1.00 49.75 224 PRO A O 1
ATOM 1767 N N . ILE A 1 225 ? -2.511 13.739 1.729 1.00 59.44 225 ILE A N 1
ATOM 1768 C CA . ILE A 1 225 ? -3.436 13.597 0.578 1.00 59.44 225 ILE A CA 1
ATOM 1769 C C . ILE A 1 225 ? -4.578 12.581 0.802 1.00 59.44 225 ILE A C 1
ATOM 1771 O O . ILE A 1 225 ? -5.732 12.905 0.529 1.00 59.44 225 ILE A O 1
ATOM 1775 N N . VAL A 1 226 ? -4.313 11.397 1.362 1.00 58.44 226 VAL A N 1
ATOM 1776 C CA . VAL A 1 226 ? -5.337 10.339 1.531 1.00 58.44 226 VAL A CA 1
ATOM 1777 C C . VAL A 1 226 ? -6.250 10.590 2.736 1.00 58.44 226 VAL A C 1
ATOM 1779 O O . VAL A 1 226 ? -7.460 10.369 2.660 1.00 58.44 226 VAL A O 1
ATOM 1782 N N . ALA A 1 227 ? -5.699 11.111 3.837 1.00 59.44 227 ALA A N 1
ATOM 1783 C CA . ALA A 1 227 ? -6.469 11.395 5.049 1.00 59.44 227 ALA A CA 1
ATOM 1784 C C . ALA A 1 227 ? -7.595 12.422 4.808 1.00 59.44 227 ALA A C 1
ATOM 1786 O O . ALA A 1 227 ? -8.676 12.302 5.377 1.00 59.44 227 ALA A O 1
ATOM 1787 N N . GLU A 1 228 ? -7.365 13.387 3.915 1.00 65.06 228 GLU A N 1
ATOM 1788 C CA . GLU A 1 228 ? -8.337 14.430 3.567 1.00 65.06 228 GLU A CA 1
ATOM 1789 C C . GLU A 1 228 ? -9.480 13.892 2.684 1.00 65.06 228 GLU A C 1
ATOM 1791 O O . GLU A 1 228 ? -10.617 14.354 2.783 1.00 65.06 228 GLU A O 1
ATOM 1796 N N . ALA A 1 229 ? -9.210 12.883 1.847 1.00 62.06 229 ALA A N 1
ATOM 1797 C CA . ALA A 1 229 ? -10.241 12.194 1.069 1.00 62.06 229 ALA A CA 1
ATOM 1798 C C . ALA A 1 229 ? -11.101 11.281 1.960 1.00 62.06 229 ALA A C 1
ATOM 1800 O O . ALA A 1 229 ? -12.324 11.244 1.820 1.00 62.06 229 ALA A O 1
ATOM 1801 N N . ALA A 1 230 ? -10.475 10.590 2.917 1.00 57.72 230 ALA A N 1
ATOM 1802 C CA . ALA A 1 230 ? -11.171 9.727 3.867 1.00 57.72 230 ALA A CA 1
ATOM 1803 C C . ALA A 1 230 ? -12.084 10.521 4.822 1.00 57.72 230 ALA A C 1
ATOM 1805 O O . ALA A 1 230 ? -13.217 10.099 5.073 1.00 57.72 230 ALA A O 1
ATOM 1806 N N . ASP A 1 231 ? -11.647 11.691 5.300 1.00 60.62 231 ASP A N 1
ATOM 1807 C CA . ASP A 1 231 ? -12.448 12.542 6.194 1.00 60.62 231 ASP A CA 1
ATOM 1808 C C . ASP A 1 231 ? -13.758 13.014 5.519 1.00 60.62 231 ASP A C 1
ATOM 1810 O O . ASP A 1 231 ? -14.802 13.048 6.170 1.00 60.62 231 ASP A O 1
ATOM 1814 N N . ARG A 1 232 ? -13.752 13.276 4.202 1.00 61.84 232 ARG A N 1
ATOM 1815 C CA . ARG A 1 232 ? -14.953 13.688 3.436 1.00 61.84 232 ARG A CA 1
ATOM 1816 C C . ARG A 1 232 ? -15.979 12.577 3.231 1.00 61.84 232 ARG A C 1
ATOM 1818 O O . ARG A 1 232 ? -17.147 12.860 2.998 1.00 61.84 232 ARG A O 1
ATOM 1825 N N . ILE A 1 233 ? -15.538 11.325 3.282 1.00 61.72 233 ILE A N 1
ATOM 1826 C CA . ILE A 1 233 ? -16.384 10.146 3.056 1.00 61.72 233 ILE A CA 1
ATOM 1827 C C . ILE A 1 233 ? -16.929 9.603 4.388 1.00 61.72 233 ILE A C 1
ATOM 1829 O O . ILE A 1 233 ? -17.964 8.937 4.411 1.00 61.72 233 ILE A O 1
ATOM 1833 N N . THR A 1 234 ? -16.252 9.890 5.505 1.00 58.88 234 THR A N 1
ATOM 1834 C CA . THR A 1 234 ? -16.535 9.266 6.812 1.00 58.88 234 THR A CA 1
ATOM 1835 C C . THR A 1 234 ? -17.367 10.149 7.753 1.00 58.88 234 THR A C 1
ATOM 1837 O O . THR A 1 234 ? -17.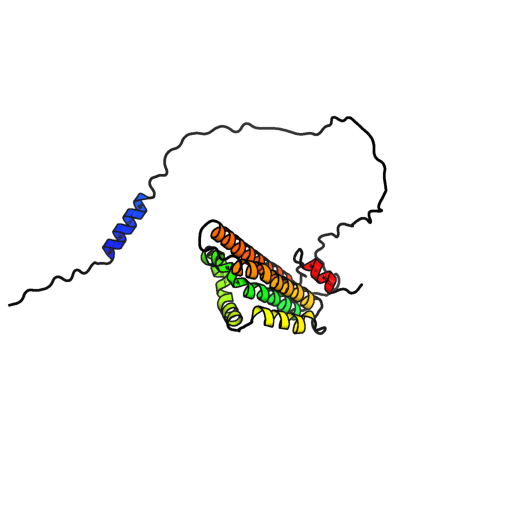880 9.653 8.756 1.00 58.88 234 THR A O 1
ATOM 1840 N N . LEU A 1 235 ? -17.554 11.431 7.437 1.00 48.41 235 LEU A N 1
ATOM 1841 C CA . LEU A 1 235 ? -18.406 12.351 8.195 1.00 48.41 235 LEU A CA 1
ATOM 1842 C C . LEU A 1 235 ? -19.578 12.828 7.318 1.00 48.41 235 LEU A C 1
ATOM 1844 O O . LEU A 1 235 ? -19.321 13.467 6.297 1.00 48.41 235 LEU A O 1
ATOM 1848 N N . PRO A 1 236 ? -20.852 12.565 7.676 1.00 48.06 236 PRO A N 1
ATOM 1849 C CA . PRO A 1 236 ? -21.934 13.424 7.204 1.00 48.06 236 PRO A CA 1
ATOM 1850 C C . PRO A 1 236 ? -21.802 14.821 7.855 1.00 48.06 236 PRO A C 1
ATOM 1852 O O . PRO A 1 236 ? -21.110 14.936 8.873 1.00 48.06 236 PRO A O 1
ATOM 1855 N N . PRO A 1 237 ? -22.401 15.869 7.252 1.00 54.75 237 PRO A N 1
ATOM 1856 C CA . PRO A 1 237 ? -22.349 17.239 7.772 1.00 54.75 237 PRO A CA 1
ATOM 1857 C C . PRO A 1 237 ? -22.905 17.372 9.195 1.00 54.75 237 PRO A C 1
ATOM 1859 O O . PRO A 1 237 ? -23.828 16.602 9.550 1.00 54.75 237 PRO A O 1
#

Foldseek 3Di:
DDDDDDDPPDDPVVVVVVVVVVVVVVPPPPDDDDDDDDDDDYDDDDDDDDDDDDDDDDDDDDPPPPPDPPPPPQPPPPDPPLPPPVLLQLLLVLLVLLLLVLVVLCPLVLVPDVVVVVVCVVCVVVSCVQVVDPPSLVVVLVCLCVVPLVDPVRDPLSNLSNQLSSVSSVVVVVLVVVCVVQVDPDDPSVVVNNVVSNVSNVVSVCCSVQRNVCSVVSGRDQDPPRNVVSVVVPDDD